Protein AF-A0A378WQ19-F1 (afdb_monomer_lite)

Organism: NCBI:txid134964

Radius of gyration: 16.58 Å; chains: 1; bounding box: 35×62×35 Å

Secondary structure (DSSP, 8-state):
-------HHHHHT---HHHHHHHHHHHT--GGG--EEPPPEE-SS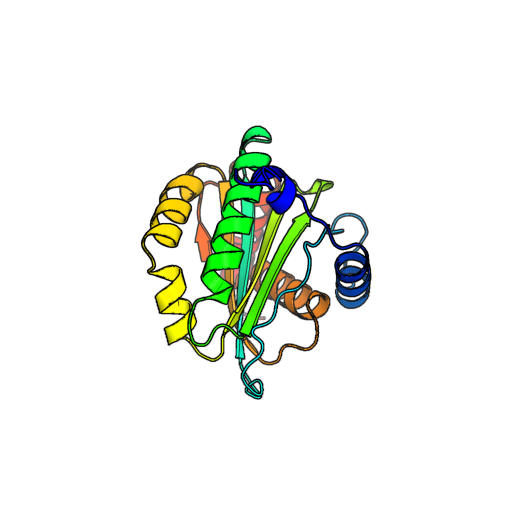-PPPSSEEEEEEEEEESSGGGHHHHHHHHHHHHHHHTTSTTEEEEEEEEETTTTEEEEEEEESSHHHHHHHHHSHHHHHHHHHHTTTEEEEEEEEEE----HHHHHHHHHHHHHTT-SEEES---SHHHHHHHHHHHHHHH----

pLDDT: mean 88.24, std 13.38, range [28.73, 98.25]

Foldseek 3Di:
DDPDPPPLLVLLPAFDPVQQVVLCVLQVDDPQQRKTKHDKDFADDDDADQKWKKKKKKKAFPDPVCLSVVSSLVSVLQVVLNVQPQWGIKMWIARPNRSIIMMITIGSDDVSVVCSCPDPSNVVVCVVCLAGTKMWMDMDIDGDDGNNNSVNVSVVCQLLQHGDMGYDQPDPVSVVSVVSNVVNVVCVPD

Sequence (190 aa):
MSPLGISATADAFRLSAATTLRAHAQSGFGASDFRLYRPWYHTATTAWPERILLSVNEFRPHRLSDLVPVATISARLEKQVLRTDGALGIVTSYQPWGRITYSLSLWADADALEEFTGSPDHVVVMNTYRSRGYLRHIHWWGRHRSIGESMAEARRRLDAGEGRRVGEPRDRWARRDQQRMAGAASDPAR

Structure (mmCIF, N/CA/C/O backbone):
data_AF-A0A378WQ19-F1
#
_entry.id   AF-A0A378WQ19-F1
#
loop_
_atom_site.group_PDB
_atom_site.id
_atom_site.type_symbol
_atom_site.label_atom_id
_atom_site.label_alt_id
_atom_site.label_comp_id
_atom_site.label_asym_id
_atom_site.label_entity_id
_atom_site.label_seq_id
_atom_site.pdbx_PDB_ins_code
_atom_site.Cartn_x
_atom_site.Cartn_y
_atom_site.Cartn_z
_atom_site.occupancy
_atom_site.B_iso_or_equiv
_atom_site.auth_seq_id
_atom_site.auth_comp_id
_atom_site.auth_asym_id
_atom_site.auth_atom_id
_atom_site.pdbx_PDB_model_num
ATOM 1 N N . MET A 1 1 ? -2.164 34.793 -12.106 1.00 31.31 1 MET A N 1
ATOM 2 C CA . MET A 1 1 ? -3.337 34.034 -12.593 1.00 31.31 1 MET A CA 1
ATOM 3 C C . MET A 1 1 ? -2.950 32.567 -12.674 1.00 31.31 1 MET A C 1
ATOM 5 O O . MET A 1 1 ? -2.280 32.185 -13.622 1.00 31.31 1 MET A O 1
ATOM 9 N N . SER A 1 2 ? -3.291 31.774 -11.658 1.00 28.73 2 SER A N 1
ATOM 10 C CA . SER A 1 2 ? -3.042 30.327 -11.655 1.00 28.73 2 SER A CA 1
ATOM 11 C C . SER A 1 2 ? -4.285 29.608 -12.176 1.00 28.73 2 SER A C 1
ATOM 13 O O . SER A 1 2 ? -5.337 29.736 -11.546 1.00 28.73 2 SER A O 1
ATOM 15 N N . PRO A 1 3 ? -4.223 28.861 -13.288 1.00 44.41 3 PRO A N 1
ATOM 16 C CA . PRO A 1 3 ? -5.238 27.863 -13.569 1.00 44.41 3 PRO A CA 1
ATOM 17 C C . PRO A 1 3 ? -4.922 26.603 -12.745 1.00 44.41 3 PRO A C 1
ATOM 19 O O . PRO A 1 3 ? -3.779 26.388 -12.350 1.00 44.41 3 PRO A O 1
ATOM 22 N N . LEU A 1 4 ? -5.922 25.740 -12.554 1.00 41.44 4 LEU A N 1
ATOM 23 C CA . LEU A 1 4 ? -5.827 24.392 -11.960 1.00 41.44 4 LEU A CA 1
ATOM 24 C C . LEU A 1 4 ? -6.047 24.296 -10.443 1.00 41.44 4 LEU A C 1
ATOM 26 O O . LEU A 1 4 ? -5.322 23.628 -9.713 1.00 41.44 4 LEU A O 1
ATOM 30 N N . GLY A 1 5 ? -7.187 24.825 -10.001 1.00 32.09 5 GLY A N 1
ATOM 31 C CA . GLY A 1 5 ? -7.921 24.301 -8.847 1.00 32.09 5 GLY A CA 1
ATOM 32 C C . GLY A 1 5 ? -8.615 22.961 -9.140 1.00 32.09 5 GLY A C 1
ATOM 33 O O . GLY A 1 5 ? -9.780 22.791 -8.789 1.00 32.09 5 GLY A O 1
ATOM 34 N N . ILE A 1 6 ? -7.936 22.001 -9.783 1.00 41.56 6 ILE A N 1
ATOM 35 C CA . ILE A 1 6 ? -8.374 20.599 -9.721 1.00 41.56 6 ILE A CA 1
ATOM 36 C C . ILE A 1 6 ? -7.988 20.138 -8.315 1.00 41.56 6 ILE A C 1
ATOM 38 O O . ILE A 1 6 ? -6.834 19.827 -8.040 1.00 41.56 6 ILE A O 1
ATOM 42 N N . SER A 1 7 ? -8.948 20.252 -7.394 1.00 51.78 7 SER A N 1
ATOM 43 C CA . SER A 1 7 ? -8.779 20.023 -5.955 1.00 51.78 7 SER A CA 1
ATOM 44 C C . SER A 1 7 ? -7.983 18.742 -5.688 1.00 51.78 7 SER A C 1
ATOM 46 O O . SER A 1 7 ? -8.271 17.712 -6.293 1.00 51.78 7 SER A O 1
ATOM 48 N N . ALA A 1 8 ? -7.035 18.769 -4.742 1.00 56.22 8 ALA A N 1
ATOM 49 C CA . ALA A 1 8 ? -6.293 17.586 -4.277 1.00 56.22 8 ALA A CA 1
ATOM 50 C C . ALA A 1 8 ? -7.211 16.385 -3.950 1.00 56.22 8 ALA A C 1
ATOM 52 O O . ALA A 1 8 ? -6.802 15.229 -4.037 1.00 56.22 8 ALA A O 1
ATOM 53 N N . THR A 1 9 ? -8.478 16.669 -3.640 1.00 60.25 9 THR A N 1
ATOM 54 C CA . THR A 1 9 ? -9.566 15.705 -3.466 1.00 60.25 9 THR A CA 1
ATOM 55 C C . THR A 1 9 ? -9.920 14.952 -4.754 1.00 60.25 9 THR A C 1
ATOM 57 O O . THR A 1 9 ? -10.063 13.738 -4.722 1.00 60.25 9 THR A O 1
ATOM 60 N N . ALA A 1 10 ? -10.033 15.626 -5.903 1.00 65.75 10 ALA A N 1
ATOM 61 C CA . ALA A 1 10 ? -10.329 14.978 -7.186 1.00 65.75 10 ALA A CA 1
ATOM 62 C C . ALA A 1 10 ? -9.197 14.023 -7.595 1.00 65.75 10 ALA A C 1
ATOM 64 O O . ALA A 1 10 ? -9.444 12.895 -8.023 1.00 65.75 10 ALA A O 1
ATOM 65 N N . ASP A 1 11 ? -7.955 14.448 -7.358 1.00 72.00 11 ASP A N 1
ATOM 66 C CA . ASP A 1 11 ? -6.767 13.623 -7.549 1.00 72.00 11 ASP A CA 1
ATOM 67 C C . ASP A 1 11 ? -6.814 12.363 -6.685 1.00 72.00 11 ASP A C 1
ATOM 69 O O . ASP A 1 11 ? -6.413 11.313 -7.173 1.00 72.00 11 ASP A O 1
ATOM 73 N N . ALA A 1 12 ? -7.331 12.434 -5.451 1.00 73.25 12 ALA A N 1
ATOM 74 C CA . ALA A 1 12 ? -7.435 11.317 -4.505 1.00 73.25 12 ALA A CA 1
ATOM 75 C C . ALA A 1 12 ? -8.444 10.229 -4.910 1.00 73.25 12 ALA A C 1
ATOM 77 O O . ALA A 1 12 ? -8.284 9.066 -4.534 1.00 73.25 12 ALA A O 1
ATOM 78 N N . PHE A 1 13 ? -9.418 10.570 -5.755 1.00 80.25 13 PHE A N 1
ATOM 79 C CA . PHE A 1 13 ? -10.423 9.632 -6.269 1.00 80.25 13 PHE A CA 1
ATOM 80 C C . PHE A 1 13 ? -10.241 9.287 -7.747 1.00 80.25 13 PHE A C 1
ATOM 82 O O . PHE A 1 13 ? -11.106 8.652 -8.347 1.00 80.25 13 PHE A O 1
ATOM 89 N N . ARG A 1 14 ? -9.107 9.657 -8.352 1.00 89.25 14 ARG A N 1
ATOM 90 C CA . ARG A 1 14 ? -8.780 9.240 -9.715 1.00 89.25 14 ARG A CA 1
ATOM 91 C C . ARG A 1 14 ? -8.597 7.723 -9.784 1.00 89.25 14 ARG A C 1
ATOM 93 O O . ARG A 1 14 ? -7.584 7.195 -9.336 1.00 89.25 14 ARG A O 1
ATOM 100 N N . LEU A 1 15 ? -9.562 7.033 -10.384 1.00 93.06 15 LEU A N 1
ATOM 101 C CA . LEU A 1 15 ? -9.526 5.589 -10.612 1.00 93.06 15 LEU A CA 1
ATOM 102 C C . LEU A 1 15 ? -9.042 5.256 -12.027 1.00 93.06 15 LEU A C 1
ATOM 104 O O . LEU A 1 15 ? -9.217 6.029 -12.967 1.00 93.06 15 LEU A O 1
ATOM 108 N N . SER A 1 16 ? -8.449 4.075 -12.179 1.00 95.56 16 SER A N 1
ATOM 109 C CA . SER A 1 16 ? -8.028 3.508 -13.458 1.00 95.56 16 SER A CA 1
ATOM 110 C C . SER A 1 16 ? -8.762 2.194 -13.696 1.00 95.56 16 SER A C 1
ATOM 112 O O . SER A 1 16 ? -8.451 1.177 -13.069 1.00 95.56 16 SER A O 1
ATOM 114 N N . ALA A 1 17 ? -9.718 2.190 -14.630 1.00 95.69 17 ALA A N 1
ATOM 115 C CA . ALA A 1 17 ? -10.419 0.971 -15.037 1.00 95.69 17 ALA A CA 1
ATOM 116 C C . ALA A 1 17 ? -9.438 -0.077 -15.592 1.00 95.69 17 ALA A C 1
ATOM 118 O O . ALA A 1 17 ? -9.507 -1.247 -15.231 1.00 95.69 17 ALA A O 1
ATOM 119 N N . ALA A 1 18 ? -8.455 0.353 -16.389 1.00 95.94 18 ALA A N 1
ATOM 120 C CA . ALA A 1 18 ? -7.449 -0.538 -16.962 1.00 95.94 18 ALA A CA 1
ATOM 121 C C . ALA A 1 18 ? -6.531 -1.175 -15.903 1.00 95.94 18 ALA A C 1
ATOM 123 O O . ALA A 1 18 ? -6.162 -2.342 -16.035 1.00 95.94 18 ALA A O 1
ATOM 124 N N . THR A 1 19 ? -6.141 -0.432 -14.859 1.00 96.56 19 THR A N 1
ATOM 125 C CA . THR A 1 19 ? -5.380 -1.001 -13.730 1.00 96.56 19 THR A CA 1
ATOM 126 C C . THR A 1 19 ? -6.266 -1.946 -12.927 1.00 96.56 19 THR A C 1
ATOM 128 O O . THR A 1 19 ? -5.847 -3.052 -12.604 1.00 96.56 19 THR A O 1
ATOM 131 N N . THR A 1 20 ? -7.507 -1.533 -12.668 1.00 96.75 20 THR A N 1
ATOM 132 C CA . THR A 1 20 ? -8.494 -2.293 -11.897 1.00 96.75 20 THR A CA 1
ATOM 133 C C . THR A 1 20 ? -8.779 -3.658 -12.511 1.00 96.75 20 THR A C 1
ATOM 135 O O . THR A 1 20 ? -8.616 -4.675 -11.844 1.00 96.75 20 THR A O 1
ATOM 138 N N . LEU A 1 21 ? -9.152 -3.696 -13.792 1.00 96.19 21 LEU A N 1
ATOM 139 C CA . LEU A 1 21 ? -9.520 -4.936 -14.474 1.00 96.19 21 LEU A CA 1
ATOM 140 C C . LEU A 1 21 ? -8.330 -5.896 -14.588 1.00 96.19 21 LEU A C 1
ATOM 142 O O . LEU A 1 21 ? -8.483 -7.084 -14.314 1.00 96.19 21 LEU A O 1
ATOM 146 N N . ARG A 1 22 ? -7.134 -5.385 -14.921 1.00 96.62 22 ARG A N 1
ATOM 147 C CA . ARG A 1 22 ? -5.917 -6.210 -15.000 1.00 96.62 22 ARG A CA 1
ATOM 148 C C . ARG A 1 22 ? -5.531 -6.785 -13.643 1.00 96.62 22 ARG A C 1
ATOM 150 O O . ARG A 1 22 ? -5.364 -7.995 -13.534 1.00 96.62 22 ARG A O 1
ATOM 157 N N . ALA A 1 23 ? -5.454 -5.944 -12.611 1.00 97.00 23 ALA A N 1
ATOM 158 C CA . ALA A 1 23 ? -5.103 -6.393 -11.269 1.00 97.00 23 ALA A CA 1
ATOM 159 C C . ALA A 1 23 ? -6.124 -7.404 -10.726 1.00 97.00 23 ALA A C 1
ATOM 161 O O . ALA A 1 23 ? -5.729 -8.398 -10.124 1.00 97.00 23 ALA A O 1
ATOM 162 N N . HIS A 1 24 ? -7.420 -7.198 -10.983 1.00 96.75 24 HIS A N 1
ATOM 163 C CA . HIS A 1 24 ? -8.452 -8.149 -10.584 1.00 96.75 24 HIS A CA 1
ATOM 164 C C . HIS A 1 24 ? -8.271 -9.505 -11.278 1.00 96.75 24 HIS A C 1
ATOM 166 O O . HIS A 1 24 ? -8.131 -10.514 -10.587 1.00 96.75 24 HIS A O 1
ATOM 172 N N . ALA A 1 25 ? -8.167 -9.524 -12.611 1.00 96.19 25 ALA A N 1
ATOM 173 C CA . ALA A 1 25 ? -7.972 -10.753 -13.382 1.00 96.19 25 ALA A CA 1
ATOM 174 C C . ALA A 1 25 ? -6.711 -11.528 -12.953 1.00 96.19 25 ALA A C 1
ATOM 176 O O . ALA A 1 25 ? -6.739 -12.749 -12.848 1.00 96.19 25 ALA A O 1
ATOM 177 N N . GLN A 1 26 ? -5.622 -10.819 -12.647 1.00 97.19 26 GLN A N 1
ATOM 178 C CA . GLN A 1 26 ? -4.345 -11.411 -12.232 1.00 97.19 26 GLN A CA 1
ATOM 179 C C . GLN A 1 26 ? -4.336 -11.902 -10.778 1.00 97.19 26 GLN A C 1
ATOM 181 O O . GLN A 1 26 ? -3.522 -12.745 -10.414 1.00 97.19 26 GLN A O 1
ATOM 186 N N . SER A 1 27 ? -5.209 -11.362 -9.926 1.00 95.75 27 SER A N 1
ATOM 187 C CA . SER A 1 27 ? -5.239 -11.704 -8.498 1.00 95.75 27 SER A CA 1
ATOM 188 C C . SER A 1 27 ? -5.937 -13.028 -8.186 1.00 95.75 27 SER A C 1
ATOM 190 O O . SER A 1 27 ? -5.679 -13.616 -7.138 1.00 95.75 27 SER A O 1
ATOM 192 N N . GLY A 1 28 ? -6.857 -13.473 -9.051 1.00 93.81 28 GLY A N 1
ATOM 193 C CA . GLY A 1 28 ? -7.749 -14.601 -8.762 1.00 93.81 28 GLY A CA 1
ATOM 194 C C . GLY A 1 28 ? -8.774 -14.324 -7.650 1.00 93.81 28 GLY A C 1
ATOM 195 O O . GLY A 1 28 ? -9.402 -15.253 -7.150 1.00 93.81 28 GLY A O 1
ATOM 196 N N . PHE A 1 29 ? -8.941 -13.066 -7.230 1.00 92.75 29 PHE A N 1
ATOM 197 C CA . PHE A 1 29 ? -9.920 -12.683 -6.216 1.00 92.75 29 PHE A CA 1
ATOM 198 C C . PHE A 1 29 ? -11.360 -12.789 -6.729 1.00 92.75 29 PHE A C 1
ATOM 200 O O . PHE A 1 29 ? -11.649 -12.474 -7.880 1.00 92.75 29 PHE A O 1
ATOM 207 N N . GLY A 1 30 ? -12.279 -13.179 -5.843 1.00 92.38 30 GLY A N 1
ATOM 208 C CA . GLY A 1 30 ? -13.715 -13.156 -6.119 1.00 92.38 30 GLY A CA 1
ATOM 209 C C . GLY A 1 30 ? -14.309 -11.743 -6.074 1.00 92.38 30 GLY A C 1
ATOM 210 O O . GLY A 1 30 ? -13.649 -10.773 -5.695 1.00 92.38 30 GLY A O 1
ATOM 211 N N . ALA A 1 31 ? -15.597 -11.626 -6.407 1.00 88.94 31 ALA A N 1
ATOM 212 C CA . ALA A 1 31 ? -16.308 -10.343 -6.438 1.00 88.94 31 ALA A CA 1
ATOM 213 C C . ALA A 1 31 ? -16.341 -9.618 -5.075 1.00 88.94 31 ALA A C 1
ATOM 215 O O . ALA A 1 31 ? -16.323 -8.387 -5.027 1.00 88.94 31 ALA A O 1
ATOM 216 N N . SER A 1 32 ? -16.342 -10.360 -3.960 1.00 88.25 32 SER A N 1
ATOM 217 C CA . SER A 1 32 ? -16.263 -9.800 -2.600 1.00 88.25 32 SER A CA 1
ATOM 218 C C . SER A 1 32 ? -14.982 -9.008 -2.356 1.00 88.25 32 SER A C 1
ATOM 220 O O . SER A 1 32 ? -14.991 -8.050 -1.583 1.00 88.25 32 SER A O 1
ATOM 222 N N . ASP A 1 33 ? -13.903 -9.392 -3.034 1.00 90.75 33 ASP A N 1
ATOM 223 C CA . ASP A 1 33 ? -12.548 -8.862 -2.894 1.00 90.75 33 ASP A CA 1
ATOM 224 C C . ASP A 1 33 ? -12.153 -7.976 -4.075 1.00 90.75 33 ASP A C 1
ATOM 226 O O . ASP A 1 33 ? -10.979 -7.650 -4.258 1.00 90.75 33 ASP A O 1
ATOM 230 N N . PHE A 1 34 ? -13.146 -7.549 -4.859 1.00 93.62 34 PHE A N 1
ATOM 231 C CA . PHE A 1 34 ? -12.957 -6.593 -5.931 1.00 93.62 34 PHE A CA 1
ATOM 232 C C . PHE A 1 34 ? -12.443 -5.256 -5.384 1.00 93.62 34 PHE A C 1
ATOM 234 O O . PHE A 1 34 ? -12.967 -4.706 -4.409 1.00 93.62 34 PHE A O 1
ATOM 241 N N . ARG A 1 35 ? -11.412 -4.721 -6.039 1.00 94.75 35 ARG A N 1
ATOM 242 C CA . ARG A 1 35 ? -10.732 -3.485 -5.644 1.00 94.75 35 ARG A CA 1
ATOM 243 C C . ARG A 1 35 ? -10.723 -2.508 -6.801 1.00 94.75 35 ARG A C 1
ATOM 245 O O . ARG A 1 35 ? -10.412 -2.876 -7.926 1.00 94.75 35 ARG A O 1
ATOM 252 N N . LEU A 1 36 ? -10.992 -1.251 -6.492 1.00 95.06 36 LEU A N 1
ATOM 253 C CA . LEU A 1 36 ? -10.839 -0.123 -7.395 1.00 95.06 36 LEU A CA 1
ATOM 254 C C . LEU A 1 36 ? -9.430 0.435 -7.233 1.00 95.06 36 LEU A C 1
ATOM 256 O O . LEU A 1 36 ? -9.062 0.883 -6.148 1.00 95.06 36 LEU A O 1
ATOM 260 N N . TYR A 1 37 ? -8.642 0.390 -8.301 1.00 95.25 37 TYR A N 1
ATOM 261 C CA . TYR A 1 37 ? -7.262 0.860 -8.303 1.00 95.25 37 TYR A CA 1
ATOM 262 C C . TYR A 1 37 ? -7.161 2.273 -8.855 1.00 95.25 37 TYR A C 1
ATOM 264 O O . TYR A 1 37 ? -7.823 2.635 -9.833 1.00 95.25 37 TYR A O 1
ATOM 272 N N . ARG A 1 38 ? -6.253 3.045 -8.268 1.00 94.25 38 ARG A N 1
ATOM 273 C CA . ARG A 1 38 ? -5.733 4.266 -8.882 1.00 94.25 38 ARG A CA 1
ATOM 274 C C . ARG A 1 38 ? -4.795 3.923 -10.048 1.00 94.25 38 ARG A C 1
ATOM 276 O O . ARG A 1 38 ? -4.438 2.752 -10.228 1.00 94.25 38 ARG A O 1
ATOM 283 N N . PRO A 1 39 ? -4.414 4.902 -10.889 1.00 92.50 39 PRO A N 1
ATOM 284 C CA . PRO A 1 39 ? -3.364 4.693 -11.877 1.00 92.50 39 PRO A CA 1
ATOM 285 C C . PRO A 1 39 ? -2.103 4.089 -11.246 1.00 92.50 39 PRO A C 1
ATOM 287 O O . PRO A 1 39 ? -1.740 4.418 -10.121 1.00 92.50 39 PRO A O 1
ATOM 290 N N . TRP A 1 40 ? -1.465 3.176 -11.977 1.00 90.44 40 TRP A N 1
ATOM 291 C CA . TRP A 1 40 ? -0.167 2.626 -11.594 1.00 90.44 40 TRP A CA 1
ATOM 292 C C . TRP A 1 40 ? 0.913 3.662 -11.896 1.00 90.44 40 TRP A C 1
ATOM 294 O O . TRP A 1 40 ? 0.982 4.150 -13.027 1.00 90.44 40 TRP A O 1
ATOM 304 N N . TYR A 1 41 ? 1.758 3.961 -10.912 1.00 86.81 41 TYR A N 1
ATOM 305 C CA . TYR A 1 41 ? 2.904 4.843 -11.082 1.00 86.81 41 TYR A CA 1
ATOM 306 C C . TYR A 1 41 ? 4.192 4.056 -10.843 1.00 86.81 41 TYR A C 1
ATOM 308 O O . TYR A 1 41 ? 4.322 3.363 -9.836 1.00 86.81 41 TYR A O 1
ATOM 316 N N . HIS A 1 42 ? 5.140 4.178 -11.766 1.00 85.12 42 HIS A N 1
ATOM 317 C CA . HIS A 1 42 ? 6.493 3.642 -11.638 1.00 85.12 42 HIS A CA 1
ATOM 318 C C . HIS A 1 42 ? 7.491 4.783 -11.806 1.00 85.12 42 HIS A C 1
ATOM 320 O O . HIS A 1 42 ? 7.195 5.770 -12.486 1.00 85.12 42 HIS A O 1
ATOM 326 N N . THR A 1 43 ? 8.653 4.661 -11.174 1.00 79.56 43 THR A N 1
ATOM 327 C CA . THR A 1 43 ? 9.754 5.602 -11.383 1.00 79.56 43 THR A CA 1
ATOM 328 C C . THR A 1 43 ? 10.447 5.260 -12.705 1.00 79.56 43 THR A C 1
ATOM 330 O O . THR A 1 43 ? 10.574 4.095 -13.084 1.00 79.56 43 THR A O 1
ATOM 333 N N . ALA A 1 44 ? 10.804 6.283 -13.480 1.00 62.03 44 ALA A N 1
ATOM 334 C CA . ALA A 1 44 ? 11.144 6.130 -14.896 1.00 62.03 44 ALA A CA 1
ATOM 335 C C . ALA A 1 44 ? 12.603 5.708 -15.165 1.00 62.03 44 ALA A C 1
ATOM 337 O O . ALA A 1 44 ? 13.036 5.779 -16.312 1.00 62.03 44 ALA A O 1
ATOM 338 N N . THR A 1 45 ? 13.382 5.307 -14.154 1.00 55.81 45 THR A N 1
ATOM 339 C CA . THR A 1 45 ? 14.837 5.538 -14.242 1.00 55.81 45 THR A CA 1
ATOM 340 C C . THR A 1 45 ? 15.774 4.392 -13.875 1.00 55.81 45 THR A C 1
ATOM 342 O O . THR A 1 45 ? 16.978 4.572 -14.031 1.00 55.81 45 THR A O 1
ATOM 345 N N . THR A 1 46 ? 15.298 3.201 -13.504 1.00 63.06 46 THR A N 1
ATOM 346 C CA . THR A 1 46 ? 16.221 2.093 -13.184 1.00 63.06 46 THR A CA 1
ATOM 347 C C . THR A 1 46 ? 15.714 0.767 -13.727 1.00 63.06 46 THR A C 1
ATOM 349 O O . THR A 1 46 ? 14.530 0.452 -13.612 1.00 63.06 46 THR A O 1
ATOM 352 N N . ALA A 1 47 ? 16.613 -0.034 -14.310 1.00 77.75 47 ALA A N 1
ATOM 353 C CA . ALA A 1 47 ? 16.346 -1.448 -14.539 1.00 77.75 47 ALA A CA 1
ATOM 354 C C . ALA A 1 47 ? 16.024 -2.102 -13.190 1.00 77.75 47 ALA A C 1
ATOM 356 O O . ALA A 1 47 ? 16.786 -1.970 -12.234 1.00 77.75 47 ALA A O 1
ATOM 357 N N . TRP A 1 48 ? 14.873 -2.760 -13.086 1.00 86.31 48 TRP A N 1
ATOM 358 C CA . TRP A 1 48 ? 14.461 -3.342 -11.814 1.00 86.31 48 TRP A CA 1
ATOM 359 C C . TRP A 1 48 ? 15.412 -4.481 -11.427 1.00 86.31 48 TRP A C 1
ATOM 361 O O . TRP A 1 48 ? 15.688 -5.339 -12.271 1.00 86.31 48 TRP A O 1
ATOM 371 N N . PRO A 1 49 ? 15.881 -4.531 -10.168 1.00 88.88 49 PRO A N 1
ATOM 372 C CA . PRO A 1 49 ? 16.583 -5.698 -9.652 1.00 88.88 49 PRO A CA 1
ATOM 373 C C . PRO A 1 49 ? 15.753 -6.978 -9.828 1.00 88.88 49 PRO A C 1
ATOM 375 O O . PRO A 1 49 ? 14.521 -6.942 -9.838 1.00 88.88 49 PRO A O 1
ATOM 378 N N . GLU A 1 50 ? 16.415 -8.136 -9.923 1.00 88.19 50 GLU A N 1
ATOM 379 C CA . GLU A 1 50 ? 15.720 -9.429 -10.038 1.00 88.19 50 GLU A CA 1
ATOM 380 C C . GLU A 1 50 ? 14.800 -9.690 -8.833 1.00 88.19 50 GLU A C 1
ATOM 382 O O . GLU A 1 50 ? 13.679 -10.196 -8.972 1.00 88.19 50 GLU A O 1
ATOM 387 N N . ARG A 1 51 ? 15.281 -9.311 -7.645 1.00 94.88 51 ARG A N 1
ATOM 388 C CA . ARG A 1 51 ? 14.536 -9.332 -6.392 1.00 94.88 51 ARG A CA 1
ATOM 389 C C . ARG A 1 51 ? 14.438 -7.920 -5.852 1.00 94.88 51 ARG A C 1
ATOM 391 O O . ARG A 1 51 ? 15.447 -7.254 -5.674 1.00 94.88 51 ARG A O 1
ATOM 398 N N . ILE A 1 52 ? 13.217 -7.516 -5.554 1.00 95.81 52 ILE A N 1
ATOM 399 C CA . ILE A 1 52 ? 12.877 -6.208 -5.011 1.00 95.81 52 ILE A CA 1
ATOM 400 C C . ILE A 1 52 ? 12.132 -6.393 -3.697 1.00 95.81 52 ILE A C 1
ATOM 402 O O . ILE A 1 52 ? 11.614 -7.480 -3.409 1.00 95.81 52 ILE A O 1
ATOM 406 N N . LEU A 1 53 ? 12.0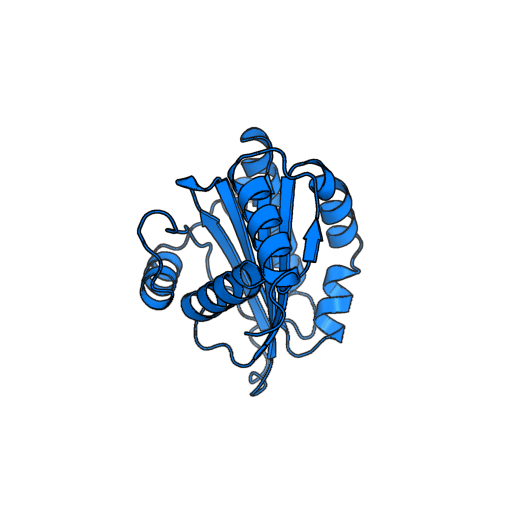55 -5.337 -2.904 1.00 97.69 53 LEU A N 1
ATOM 407 C CA . LEU A 1 53 ? 11.281 -5.333 -1.679 1.00 97.69 53 LEU A CA 1
ATOM 408 C C . LEU A 1 53 ? 9.864 -4.838 -1.981 1.00 97.69 53 LEU A C 1
ATOM 410 O O . LEU A 1 53 ? 9.649 -3.713 -2.430 1.00 97.69 53 LEU A O 1
ATOM 414 N N . LEU A 1 54 ? 8.876 -5.700 -1.756 1.00 98.25 54 LEU A N 1
ATOM 415 C CA . LEU A 1 54 ? 7.461 -5.364 -1.886 1.00 98.25 54 LEU A CA 1
ATOM 416 C C . LEU A 1 54 ? 6.920 -5.035 -0.500 1.00 98.25 54 LEU A C 1
ATOM 418 O O . LEU A 1 54 ? 7.194 -5.773 0.440 1.00 98.25 54 LEU A O 1
ATOM 422 N N . SER A 1 55 ? 6.138 -3.967 -0.373 1.00 98.19 55 SER A N 1
ATOM 423 C CA . SER A 1 55 ? 5.508 -3.555 0.883 1.00 98.19 55 SER A CA 1
ATOM 424 C C . SER A 1 55 ? 4.021 -3.316 0.657 1.00 98.19 55 SER A C 1
ATOM 426 O O . SER A 1 55 ? 3.623 -2.582 -0.251 1.00 98.19 55 SER A O 1
ATOM 428 N N . VAL A 1 56 ? 3.185 -3.969 1.463 1.00 98.06 56 VAL A N 1
ATOM 429 C CA . VAL A 1 56 ? 1.729 -3.883 1.384 1.00 98.06 56 VAL A CA 1
ATOM 430 C C . VAL A 1 56 ? 1.144 -3.446 2.713 1.00 98.06 56 VAL A C 1
ATOM 432 O O . VAL A 1 56 ? 1.417 -4.042 3.753 1.00 98.06 56 VAL A O 1
ATOM 435 N N . ASN A 1 57 ? 0.277 -2.439 2.651 1.00 96.19 57 ASN A N 1
ATOM 436 C CA . ASN A 1 57 ? -0.593 -2.039 3.751 1.00 96.19 57 ASN A CA 1
ATOM 437 C C . ASN A 1 57 ? -2.044 -2.367 3.409 1.00 96.19 57 ASN A C 1
ATOM 439 O O . ASN A 1 57 ? -2.493 -2.080 2.300 1.00 96.19 57 ASN A O 1
ATOM 443 N N . GLU A 1 58 ? -2.787 -2.895 4.377 1.00 95.50 58 GLU A N 1
ATOM 444 C CA . GLU A 1 58 ? -4.241 -3.037 4.348 1.00 95.50 58 GLU A CA 1
ATOM 445 C C . GLU A 1 58 ? -4.823 -2.304 5.549 1.00 95.50 58 GLU A C 1
ATOM 447 O O . GLU A 1 58 ? -4.700 -2.752 6.689 1.00 95.50 58 GLU A O 1
ATOM 452 N N . PHE A 1 59 ? -5.455 -1.167 5.301 1.00 94.81 59 PHE A N 1
ATOM 453 C CA . PHE A 1 59 ? -6.037 -0.353 6.352 1.00 94.81 59 PHE A CA 1
ATOM 454 C C . PHE A 1 59 ? -7.556 -0.377 6.275 1.00 94.81 59 PHE A C 1
ATOM 456 O O . PHE A 1 59 ? -8.159 -0.048 5.252 1.00 94.81 59 PHE A O 1
ATOM 463 N N . ARG A 1 60 ? -8.180 -0.746 7.390 1.00 94.56 60 ARG A N 1
ATOM 464 C CA . ARG A 1 60 ? -9.627 -0.725 7.563 1.00 94.56 60 ARG A CA 1
ATOM 465 C C . ARG A 1 60 ? -9.998 0.332 8.605 1.00 94.56 60 ARG A C 1
ATOM 467 O O . ARG A 1 60 ? -9.853 0.069 9.802 1.00 94.56 60 ARG A O 1
ATOM 474 N N . PRO A 1 61 ? -10.497 1.512 8.201 1.00 94.00 61 PRO A N 1
ATOM 475 C CA . PRO A 1 61 ? -10.934 2.523 9.151 1.00 94.00 61 PRO A CA 1
ATOM 476 C C . PRO A 1 61 ? -12.142 2.048 9.957 1.00 94.00 61 PRO A C 1
ATOM 478 O O . PRO A 1 61 ? -13.042 1.385 9.431 1.00 94.00 61 PRO A O 1
ATOM 481 N N . HIS A 1 62 ? -12.221 2.475 11.214 1.00 92.81 62 HIS A N 1
ATOM 482 C CA . HIS A 1 62 ? -13.368 2.225 12.081 1.00 92.81 62 HIS A CA 1
ATOM 483 C C . HIS A 1 62 ? -14.619 2.968 11.594 1.00 92.81 62 HIS A C 1
ATOM 485 O O . HIS A 1 62 ? -15.720 2.416 11.633 1.00 92.81 62 HIS A O 1
ATOM 491 N N . ARG A 1 63 ? -14.485 4.183 11.043 1.00 91.00 63 ARG A N 1
ATOM 492 C CA . ARG A 1 63 ? -15.624 5.002 10.582 1.00 91.00 63 ARG A CA 1
ATOM 493 C C . ARG A 1 63 ? -15.594 5.229 9.069 1.00 91.00 63 ARG A C 1
ATOM 495 O O . ARG A 1 63 ? -14.529 5.368 8.483 1.00 91.00 63 ARG A O 1
ATOM 502 N N . LEU A 1 64 ? -16.773 5.272 8.432 1.00 88.88 64 LEU A N 1
ATOM 503 C CA . LEU A 1 64 ? -16.878 5.585 6.993 1.00 88.88 64 LEU A CA 1
ATOM 504 C C . LEU A 1 64 ? -16.355 6.989 6.690 1.00 88.88 64 LEU A C 1
ATOM 506 O O . LEU A 1 64 ? -15.751 7.203 5.646 1.00 88.88 64 LEU A O 1
ATOM 510 N N . SER A 1 65 ? -16.557 7.922 7.621 1.00 89.62 65 SER A N 1
ATOM 511 C CA . SER A 1 65 ? -16.088 9.303 7.510 1.00 89.62 65 SER A CA 1
ATOM 512 C C . SER A 1 65 ? -14.570 9.415 7.365 1.00 89.62 65 SER A C 1
ATOM 514 O O . SER A 1 65 ? -14.095 10.408 6.829 1.00 89.62 65 SER A O 1
ATOM 516 N N . ASP A 1 66 ? -13.809 8.404 7.802 1.00 89.75 66 ASP A N 1
ATOM 517 C CA . ASP A 1 66 ? -12.350 8.391 7.673 1.00 89.75 66 ASP A CA 1
ATOM 518 C C . ASP A 1 66 ? -11.887 7.974 6.265 1.00 89.75 66 ASP A C 1
ATOM 520 O O . ASP A 1 66 ? -10.720 8.160 5.935 1.00 89.75 66 ASP A O 1
ATOM 524 N N . LEU A 1 67 ? -12.772 7.463 5.396 1.00 86.06 67 LEU A N 1
ATOM 525 C CA . LEU A 1 67 ? -12.393 7.023 4.046 1.00 86.06 67 LEU A CA 1
ATOM 526 C C . LEU A 1 67 ? -11.881 8.169 3.171 1.00 86.06 67 LEU A C 1
ATOM 528 O O . LEU A 1 67 ? -10.875 8.007 2.484 1.00 86.06 67 LEU A O 1
ATOM 532 N N . VAL A 1 68 ? -12.549 9.325 3.204 1.00 86.88 68 VAL A N 1
ATOM 533 C CA . VAL A 1 68 ? -12.151 10.479 2.385 1.00 86.88 68 VAL A CA 1
ATOM 534 C C . VAL A 1 68 ? -10.800 11.047 2.844 1.00 86.88 68 VAL A C 1
ATOM 536 O O . VAL A 1 68 ? -9.904 11.156 2.006 1.00 86.88 68 VAL A O 1
ATOM 539 N N . PRO A 1 69 ? -10.581 11.332 4.146 1.00 90.00 69 PRO A N 1
ATOM 540 C CA . PRO A 1 69 ? -9.264 11.722 4.647 1.00 90.00 69 PRO A CA 1
ATOM 541 C C . PRO A 1 69 ? -8.152 10.721 4.307 1.00 90.00 69 PRO A C 1
ATOM 543 O O . PRO A 1 69 ? -7.074 11.131 3.877 1.00 90.00 69 PRO A O 1
ATOM 546 N N . VAL A 1 70 ? -8.410 9.415 4.444 1.00 88.31 70 VAL A N 1
ATOM 547 C CA . VAL A 1 70 ? -7.429 8.364 4.129 1.00 88.31 70 VAL A CA 1
ATOM 548 C C . VAL A 1 70 ? -7.088 8.344 2.643 1.00 88.31 70 VAL A C 1
ATOM 550 O O . VAL A 1 70 ? -5.913 8.222 2.303 1.00 88.31 70 VAL A O 1
ATOM 553 N N . ALA A 1 71 ? -8.073 8.491 1.755 1.00 86.00 71 ALA A N 1
ATOM 554 C CA . ALA A 1 71 ? -7.835 8.535 0.313 1.00 86.00 71 ALA A CA 1
ATOM 555 C C . ALA A 1 71 ? -6.949 9.730 -0.073 1.00 86.00 71 ALA A C 1
ATOM 557 O O . ALA A 1 71 ? -5.970 9.571 -0.804 1.00 86.00 71 ALA A O 1
ATOM 558 N N . THR A 1 72 ? -7.234 10.913 0.480 1.00 88.44 72 THR A N 1
ATOM 559 C CA . THR A 1 72 ? -6.430 12.123 0.250 1.00 88.44 72 THR A CA 1
ATOM 560 C C . THR A 1 72 ? -4.995 11.951 0.737 1.00 88.44 72 THR A C 1
ATOM 562 O O . THR A 1 72 ? -4.047 12.292 0.028 1.00 88.44 72 THR A O 1
ATOM 565 N N . ILE A 1 73 ? -4.814 11.379 1.927 1.00 89.94 73 ILE A N 1
ATOM 566 C CA . ILE A 1 73 ? -3.486 11.108 2.485 1.00 89.94 73 ILE A CA 1
ATOM 567 C C . ILE A 1 73 ? -2.746 10.053 1.665 1.00 89.94 73 ILE A C 1
ATOM 569 O O . ILE A 1 73 ? -1.563 10.226 1.390 1.00 89.94 73 ILE A O 1
ATOM 573 N N . SER A 1 74 ? -3.438 9.008 1.215 1.00 87.88 74 SER A N 1
ATOM 574 C CA . SER A 1 74 ? -2.860 7.973 0.354 1.00 87.88 74 SER A CA 1
ATOM 575 C C . SER A 1 74 ? -2.317 8.580 -0.939 1.00 87.88 74 SER A C 1
ATOM 577 O O . SER A 1 74 ? -1.179 8.310 -1.301 1.00 87.88 74 SER A O 1
ATOM 579 N N . ALA A 1 75 ? -3.062 9.486 -1.580 1.00 88.19 75 ALA A N 1
ATOM 580 C CA . ALA A 1 75 ? -2.593 10.189 -2.776 1.00 88.19 75 ALA A CA 1
ATOM 581 C C . ALA A 1 75 ? -1.392 11.120 -2.508 1.00 88.19 75 ALA A C 1
ATOM 583 O O . ALA A 1 75 ? -0.536 11.294 -3.377 1.00 88.19 75 ALA A O 1
ATOM 584 N N . ARG A 1 76 ? -1.295 11.718 -1.311 1.00 89.12 76 ARG A N 1
ATOM 585 C CA . ARG A 1 76 ? -0.104 12.484 -0.900 1.00 89.12 76 ARG A CA 1
ATOM 586 C C . ARG A 1 76 ? 1.103 11.566 -0.699 1.00 89.12 76 ARG A C 1
ATOM 588 O O . ARG A 1 76 ? 2.173 11.872 -1.218 1.00 89.12 76 ARG A O 1
ATOM 595 N N . LEU A 1 77 ? 0.928 10.457 0.016 1.00 90.19 77 LEU A N 1
ATOM 596 C CA . LEU A 1 77 ? 1.992 9.483 0.263 1.00 90.19 77 LEU A CA 1
ATOM 597 C C . LEU A 1 77 ? 2.462 8.816 -1.033 1.00 90.19 77 LEU A C 1
ATOM 599 O O . LEU A 1 77 ? 3.656 8.610 -1.188 1.00 90.19 77 LEU A O 1
ATOM 603 N N . GLU A 1 78 ? 1.573 8.567 -1.999 1.00 91.19 78 GLU A N 1
ATOM 604 C CA . GLU A 1 78 ? 1.955 8.128 -3.351 1.00 91.19 78 GLU A CA 1
ATOM 605 C C . GLU A 1 78 ? 2.964 9.084 -3.991 1.00 91.19 78 GLU A C 1
ATOM 607 O O . GLU A 1 78 ? 4.012 8.652 -4.463 1.00 91.19 78 GLU A O 1
ATOM 612 N N . LYS A 1 79 ? 2.685 10.395 -3.961 1.00 90.00 79 LYS A N 1
ATOM 613 C CA . LYS A 1 79 ? 3.601 11.416 -4.495 1.00 90.00 79 LYS A CA 1
ATOM 614 C C . LYS A 1 79 ? 4.932 11.440 -3.743 1.00 90.00 79 LYS A C 1
ATOM 616 O O . LYS A 1 79 ? 5.944 11.763 -4.352 1.00 90.00 79 LYS A O 1
ATOM 621 N N . GLN A 1 80 ? 4.930 11.130 -2.449 1.00 90.44 80 GLN A N 1
ATOM 622 C CA . GLN A 1 80 ? 6.151 11.045 -1.654 1.00 90.44 80 GLN A CA 1
ATOM 623 C C . GLN A 1 80 ? 6.971 9.802 -2.019 1.00 90.44 80 GLN A C 1
ATOM 625 O O . GLN A 1 80 ? 8.156 9.949 -2.277 1.00 90.44 80 GLN A O 1
ATOM 630 N N . VAL A 1 81 ? 6.347 8.621 -2.133 1.00 91.50 81 VAL A N 1
ATOM 631 C CA . VAL A 1 81 ? 7.030 7.390 -2.574 1.00 91.50 81 VAL A CA 1
ATOM 632 C C . VAL A 1 81 ? 7.697 7.600 -3.927 1.00 91.50 81 VAL A C 1
ATOM 634 O O . VAL A 1 81 ? 8.857 7.264 -4.092 1.00 91.50 81 VAL A O 1
ATOM 637 N N . LEU A 1 82 ? 7.006 8.226 -4.882 1.00 90.38 82 LEU A N 1
ATOM 638 C CA . LEU A 1 82 ? 7.565 8.497 -6.213 1.00 90.38 82 LEU A CA 1
ATOM 639 C C . LEU A 1 82 ? 8.748 9.482 -6.222 1.00 90.38 82 LEU A C 1
ATOM 641 O O . LEU A 1 82 ? 9.365 9.657 -7.268 1.00 90.38 82 LEU A O 1
ATOM 645 N N . ARG A 1 83 ? 9.033 10.149 -5.099 1.00 90.75 83 ARG A N 1
ATOM 646 C CA . ARG A 1 83 ? 10.179 11.052 -4.919 1.00 90.75 83 ARG A CA 1
ATOM 647 C C . ARG A 1 83 ? 11.278 10.453 -4.043 1.00 90.75 83 ARG A C 1
ATOM 649 O O . ARG A 1 83 ? 12.303 11.103 -3.894 1.00 90.75 83 ARG A O 1
ATOM 656 N N . THR A 1 84 ? 11.050 9.293 -3.430 1.00 92.00 84 THR A N 1
ATOM 657 C CA . THR A 1 84 ? 12.058 8.618 -2.612 1.00 92.00 84 THR A CA 1
ATOM 658 C C . THR A 1 84 ? 13.009 7.859 -3.527 1.00 92.00 84 THR A C 1
ATOM 660 O O . THR A 1 84 ? 12.568 7.068 -4.368 1.00 92.00 84 THR A O 1
ATOM 663 N N . ASP A 1 85 ? 14.306 8.096 -3.362 1.00 91.44 85 ASP A N 1
ATOM 664 C CA . ASP A 1 85 ? 15.331 7.372 -4.106 1.00 91.44 85 ASP A CA 1
ATOM 665 C C . ASP A 1 85 ? 15.246 5.874 -3.779 1.00 91.44 85 ASP A C 1
ATOM 667 O O . ASP A 1 85 ? 14.956 5.471 -2.657 1.00 91.44 85 ASP A O 1
ATOM 671 N N . GLY A 1 86 ? 15.392 5.022 -4.795 1.00 92.31 86 GLY A N 1
ATOM 672 C CA . GLY A 1 86 ? 15.195 3.574 -4.649 1.00 92.31 86 GLY A CA 1
ATOM 673 C C . GLY A 1 86 ? 13.731 3.109 -4.668 1.00 92.31 86 GLY A C 1
ATOM 674 O O . GLY A 1 86 ? 13.483 1.904 -4.745 1.00 92.31 86 GLY A O 1
ATOM 675 N N . ALA A 1 87 ? 12.735 4.001 -4.692 1.00 94.00 87 ALA A N 1
ATOM 676 C CA . ALA A 1 87 ? 11.358 3.599 -4.979 1.00 94.00 87 ALA A CA 1
ATOM 677 C C . ALA A 1 87 ? 11.203 3.202 -6.457 1.00 94.00 87 ALA A C 1
ATOM 679 O O . ALA A 1 87 ? 11.622 3.922 -7.362 1.00 94.00 87 ALA A O 1
ATOM 680 N N . LEU A 1 88 ? 10.556 2.067 -6.720 1.00 94.31 88 LEU A N 1
ATOM 681 C CA . LEU A 1 88 ? 10.331 1.531 -8.072 1.00 94.31 88 LEU A CA 1
ATOM 682 C C . LEU A 1 88 ? 8.906 1.790 -8.570 1.00 94.31 88 LEU A C 1
ATOM 684 O O . LEU A 1 88 ? 8.658 1.921 -9.770 1.00 94.31 88 LEU A O 1
ATOM 688 N N . GLY A 1 89 ? 7.946 1.870 -7.651 1.00 94.12 89 GLY A N 1
ATOM 689 C CA . GLY A 1 89 ? 6.565 2.172 -7.991 1.00 94.12 89 GLY A CA 1
ATOM 690 C C . GLY A 1 89 ? 5.605 2.042 -6.823 1.00 94.12 89 GLY A C 1
ATOM 691 O O . GLY A 1 89 ? 5.926 1.486 -5.772 1.00 94.12 89 GLY A O 1
ATOM 692 N N . ILE A 1 90 ? 4.401 2.562 -7.024 1.00 95.62 90 ILE A N 1
ATOM 693 C CA . ILE A 1 90 ? 3.319 2.491 -6.053 1.00 95.62 90 ILE A CA 1
ATOM 694 C C . ILE A 1 90 ? 1.965 2.466 -6.750 1.00 95.62 90 ILE A C 1
ATOM 696 O O . ILE A 1 90 ? 1.731 3.110 -7.775 1.00 95.62 90 ILE A O 1
ATOM 700 N N . VAL A 1 91 ? 1.038 1.745 -6.133 1.00 95.56 91 VAL A N 1
ATOM 701 C CA . VAL A 1 91 ? -0.386 1.887 -6.401 1.00 95.56 91 VAL A CA 1
ATOM 702 C C . VAL A 1 91 ? -1.177 1.734 -5.119 1.00 95.56 91 VAL A C 1
ATOM 704 O O . VAL A 1 91 ? -0.896 0.854 -4.301 1.00 95.56 91 VAL A O 1
ATOM 707 N N . THR A 1 92 ? -2.208 2.557 -4.961 1.00 95.62 92 THR A N 1
ATOM 708 C CA . THR A 1 92 ? -3.221 2.335 -3.934 1.00 95.62 92 THR A CA 1
ATOM 709 C C . THR A 1 92 ? -4.553 1.916 -4.544 1.00 95.62 92 THR A C 1
ATOM 711 O O . THR A 1 92 ? -4.859 2.143 -5.721 1.00 95.62 92 THR A O 1
ATOM 714 N N . SER A 1 93 ? -5.332 1.195 -3.747 1.00 94.88 93 SER A N 1
ATOM 715 C CA . SER A 1 93 ? -6.639 0.694 -4.153 1.00 94.88 93 SER A CA 1
ATOM 716 C C . SER A 1 93 ? -7.605 0.673 -2.986 1.00 94.88 93 SER A C 1
ATOM 718 O O . SER A 1 93 ? -7.212 0.769 -1.825 1.00 94.88 93 SER A O 1
ATOM 720 N N . TYR A 1 94 ? -8.882 0.543 -3.298 1.00 93.06 94 TYR A N 1
ATOM 721 C CA . TYR A 1 94 ? -9.950 0.512 -2.318 1.00 93.06 94 TYR A CA 1
ATOM 722 C C . TYR A 1 94 ? -10.898 -0.646 -2.613 1.00 93.06 94 TYR A C 1
ATOM 724 O O . TYR A 1 94 ? -11.312 -0.820 -3.755 1.00 93.06 94 TYR A O 1
ATOM 732 N N . GLN A 1 95 ? -11.253 -1.428 -1.595 1.00 92.75 95 GLN A N 1
ATOM 733 C CA . GLN A 1 95 ? -12.287 -2.461 -1.664 1.00 92.75 95 GLN A CA 1
ATOM 734 C C . GLN A 1 95 ? -13.607 -1.882 -1.132 1.00 92.75 95 GLN A C 1
ATOM 736 O O . GLN A 1 95 ? -13.741 -1.745 0.091 1.00 92.75 95 GLN A O 1
ATOM 741 N N . PRO A 1 96 ? -14.596 -1.574 -1.997 1.00 85.25 96 PRO A N 1
ATOM 742 C CA . PRO A 1 96 ? -15.836 -0.906 -1.590 1.00 85.25 96 PRO A CA 1
ATOM 743 C C . PRO A 1 96 ? -16.603 -1.652 -0.503 1.00 85.25 96 PRO A C 1
ATOM 745 O O . PRO A 1 96 ? -16.903 -1.098 0.553 1.00 85.25 96 PRO A O 1
ATOM 748 N N . TRP A 1 97 ? -16.828 -2.948 -0.711 1.00 85.12 97 TRP A N 1
ATOM 749 C CA . TRP A 1 97 ? -17.609 -3.783 0.205 1.00 85.12 97 TRP A CA 1
ATOM 750 C C . TRP A 1 97 ? -16.876 -4.083 1.511 1.00 85.12 97 TRP A C 1
ATOM 752 O O . TRP A 1 97 ? -17.487 -4.245 2.566 1.00 85.12 97 TRP A O 1
ATOM 762 N N . GLY A 1 98 ? -15.546 -4.115 1.450 1.00 84.50 98 GLY A N 1
ATOM 763 C CA . GLY A 1 98 ? -14.690 -4.325 2.606 1.00 84.50 98 GLY A CA 1
ATOM 764 C C . GLY A 1 98 ? -14.474 -3.055 3.422 1.00 84.50 98 GLY A C 1
ATOM 765 O O . GLY A 1 98 ? -14.171 -3.162 4.605 1.00 84.50 98 GLY A O 1
ATOM 766 N N . ARG A 1 99 ? -14.627 -1.866 2.827 1.00 90.38 99 ARG A N 1
ATOM 767 C CA . ARG A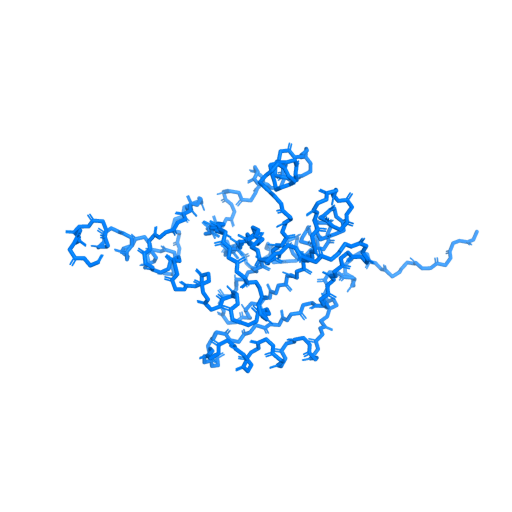 1 99 ? -14.095 -0.603 3.358 1.00 90.38 99 ARG A CA 1
ATOM 768 C C . ARG A 1 99 ? -12.607 -0.696 3.707 1.00 90.38 99 ARG A C 1
ATOM 770 O O . ARG A 1 99 ? -12.198 -0.269 4.784 1.00 90.38 99 ARG A O 1
ATOM 777 N N . ILE A 1 100 ? -11.816 -1.299 2.830 1.00 92.69 100 ILE A N 1
ATOM 778 C CA . ILE A 1 100 ? -10.379 -1.466 3.055 1.00 92.69 100 ILE A CA 1
ATOM 779 C C . ILE A 1 100 ? -9.638 -0.664 2.001 1.00 92.69 100 ILE A C 1
ATOM 781 O O . ILE A 1 100 ? -9.931 -0.777 0.813 1.00 92.69 100 ILE A O 1
ATOM 785 N N . THR A 1 101 ? -8.692 0.154 2.440 1.00 93.81 101 THR A N 1
ATOM 786 C CA . THR A 1 101 ? -7.728 0.824 1.571 1.00 93.81 101 THR A CA 1
ATOM 787 C C . THR A 1 101 ? -6.430 0.037 1.577 1.00 93.81 101 THR A C 1
ATOM 789 O O . THR A 1 101 ? -5.982 -0.417 2.630 1.00 93.81 101 THR A O 1
ATOM 792 N N . TYR A 1 102 ? -5.816 -0.099 0.413 1.00 95.38 102 TYR A N 1
ATOM 793 C CA . TYR A 1 102 ? -4.578 -0.834 0.225 1.00 95.38 102 TYR A CA 1
ATOM 794 C C . TYR A 1 102 ? -3.519 0.056 -0.389 1.00 95.38 102 TYR A C 1
ATOM 796 O O . TYR A 1 102 ? -3.838 0.850 -1.272 1.00 95.38 102 TYR A O 1
ATOM 804 N N . SER A 1 103 ? -2.262 -0.169 -0.028 1.00 95.69 103 SER A N 1
ATOM 805 C CA . SER A 1 103 ? -1.114 0.301 -0.802 1.00 95.69 103 SER A CA 1
ATOM 806 C C . SER A 1 103 ? -0.220 -0.877 -1.148 1.00 95.69 103 SER A C 1
ATOM 808 O O . SER A 1 103 ? 0.020 -1.716 -0.288 1.00 95.69 103 SER A O 1
ATOM 810 N N . LEU A 1 104 ? 0.296 -0.915 -2.372 1.00 97.56 104 LEU A N 1
ATOM 811 C CA . LEU A 1 104 ? 1.435 -1.738 -2.764 1.00 97.56 104 LEU A CA 1
ATOM 812 C C . LEU A 1 104 ? 2.537 -0.785 -3.214 1.00 97.56 104 LEU A C 1
ATOM 814 O O . LEU A 1 104 ? 2.351 -0.093 -4.214 1.00 97.56 104 LEU A O 1
ATOM 818 N N . SER A 1 105 ? 3.650 -0.751 -2.488 1.00 97.00 105 SER A N 1
ATOM 819 C CA . SER A 1 105 ? 4.865 -0.043 -2.888 1.00 97.00 105 SER A CA 1
ATOM 820 C C . SER A 1 105 ? 5.995 -1.027 -3.161 1.00 97.00 105 SER A C 1
ATOM 822 O O . SER A 1 105 ? 6.090 -2.086 -2.536 1.00 97.00 105 SER A O 1
ATOM 824 N N . LEU A 1 106 ? 6.814 -0.682 -4.146 1.00 96.81 106 LEU A N 1
ATOM 825 C CA . LEU A 1 106 ? 7.937 -1.468 -4.629 1.00 96.81 106 LEU A CA 1
ATOM 826 C C . LEU A 1 106 ? 9.221 -0.671 -4.413 1.00 96.81 106 LEU A C 1
ATOM 828 O O . LEU A 1 106 ? 9.269 0.506 -4.772 1.00 96.81 106 LEU A O 1
ATOM 832 N N . TRP A 1 107 ? 10.245 -1.323 -3.876 1.00 96.25 107 TRP A N 1
ATOM 833 C CA . TRP A 1 107 ? 11.502 -0.701 -3.464 1.00 96.25 107 TRP A CA 1
ATOM 834 C C . TRP A 1 107 ? 12.681 -1.525 -3.967 1.00 96.25 107 TRP A C 1
ATOM 836 O O . TRP A 1 107 ? 12.621 -2.757 -3.973 1.00 96.25 107 TRP A O 1
ATOM 846 N N . ALA A 1 108 ? 13.741 -0.853 -4.400 1.00 94.50 108 ALA A N 1
ATOM 847 C CA . ALA A 1 108 ? 14.984 -1.493 -4.804 1.00 94.50 108 ALA A CA 1
ATOM 848 C C . ALA A 1 108 ? 15.660 -2.184 -3.613 1.00 94.50 108 ALA A C 1
ATOM 850 O O . ALA A 1 108 ? 16.194 -3.283 -3.768 1.00 94.50 108 ALA A O 1
ATOM 851 N N . ASP A 1 109 ? 15.562 -1.576 -2.429 1.00 93.75 109 ASP A N 1
ATOM 852 C CA . ASP A 1 109 ? 16.201 -2.040 -1.206 1.00 93.75 109 ASP A CA 1
ATOM 853 C C . ASP A 1 109 ? 15.421 -1.689 0.071 1.00 93.75 109 ASP A C 1
ATOM 855 O O . ASP A 1 109 ? 14.343 -1.085 0.039 1.00 93.75 109 ASP A O 1
ATOM 859 N N . ALA A 1 110 ? 15.929 -2.191 1.199 1.00 95.56 110 ALA A N 1
ATOM 860 C CA . ALA A 1 110 ? 15.334 -1.983 2.513 1.00 95.56 110 ALA A CA 1
ATOM 861 C C . ALA A 1 110 ? 15.554 -0.561 3.037 1.00 95.56 110 ALA A C 1
ATOM 863 O O . ALA A 1 110 ? 14.656 -0.042 3.699 1.00 95.56 110 ALA A O 1
ATOM 864 N N . ASP A 1 111 ? 16.678 0.068 2.692 1.00 94.88 111 ASP A N 1
ATOM 865 C CA . ASP A 1 111 ? 17.041 1.403 3.163 1.00 94.88 111 ASP A CA 1
ATOM 866 C C . ASP A 1 111 ? 16.081 2.449 2.578 1.00 94.88 111 ASP A C 1
ATOM 868 O O . ASP A 1 111 ? 15.568 3.293 3.307 1.00 94.88 111 ASP A O 1
ATOM 872 N N . ALA A 1 112 ? 15.719 2.326 1.297 1.00 93.56 112 ALA A N 1
ATOM 873 C CA . ALA A 1 112 ? 14.729 3.183 0.644 1.00 93.56 112 ALA A CA 1
ATOM 874 C C . ALA A 1 112 ? 13.331 3.067 1.284 1.00 93.56 112 ALA A C 1
ATOM 876 O O . ALA A 1 112 ? 12.624 4.065 1.476 1.00 93.56 112 ALA A O 1
ATOM 877 N N . LEU A 1 113 ? 12.912 1.845 1.645 1.00 96.12 113 LEU A N 1
ATOM 878 C CA . LEU A 1 113 ? 11.666 1.647 2.390 1.00 96.12 113 LEU A CA 1
ATOM 879 C C . LEU A 1 113 ? 11.766 2.273 3.788 1.00 96.12 113 LEU A C 1
ATOM 881 O O . LEU A 1 113 ? 10.813 2.918 4.235 1.00 96.12 113 LEU A O 1
ATOM 885 N N . GLU A 1 114 ? 12.886 2.075 4.481 1.00 95.81 114 GLU A N 1
ATOM 886 C CA . GLU A 1 114 ? 13.119 2.632 5.811 1.00 95.81 114 GLU A CA 1
ATOM 887 C C . GLU A 1 114 ? 13.079 4.163 5.780 1.00 95.81 114 GLU A C 1
ATOM 889 O O . GLU A 1 114 ? 12.324 4.751 6.552 1.00 95.81 114 GLU A O 1
ATOM 894 N N . GLU A 1 115 ? 13.750 4.801 4.820 1.00 94.56 115 GLU A N 1
ATOM 895 C CA . GLU A 1 115 ? 13.726 6.251 4.611 1.00 94.56 115 GLU A CA 1
ATOM 896 C C . GLU A 1 115 ? 12.293 6.774 4.447 1.00 94.56 115 GLU A C 1
ATOM 898 O O . GLU A 1 115 ? 11.871 7.717 5.127 1.00 94.56 115 GLU A O 1
ATOM 903 N N . PHE A 1 116 ? 11.493 6.132 3.589 1.00 94.19 116 PHE A N 1
ATOM 904 C CA . PHE A 1 116 ? 10.099 6.523 3.407 1.00 94.19 116 PHE A CA 1
ATOM 905 C C . PHE A 1 116 ? 9.272 6.347 4.685 1.00 94.19 116 PHE A C 1
ATOM 907 O O . PHE A 1 116 ? 8.493 7.237 5.037 1.00 94.19 116 PHE A O 1
ATOM 914 N N . THR A 1 117 ? 9.414 5.211 5.373 1.00 93.75 117 THR A N 1
ATOM 915 C CA . THR A 1 117 ? 8.638 4.923 6.592 1.00 93.75 117 THR A CA 1
ATOM 916 C C . THR A 1 117 ? 9.066 5.772 7.790 1.00 93.75 117 THR A C 1
ATOM 918 O O . THR A 1 117 ? 8.237 6.079 8.647 1.00 93.75 117 THR A O 1
ATOM 921 N N . GLY A 1 118 ? 10.328 6.199 7.826 1.00 93.62 118 GLY A N 1
ATOM 922 C CA . GLY A 1 118 ? 10.884 7.108 8.822 1.00 93.62 118 GLY A CA 1
ATOM 923 C C . GLY A 1 118 ? 10.583 8.582 8.550 1.00 93.62 118 GLY A C 1
ATOM 924 O O . GLY A 1 118 ? 10.833 9.422 9.415 1.00 93.62 118 GLY A O 1
ATOM 925 N N . SER A 1 119 ? 10.025 8.923 7.383 1.00 93.44 119 SER A N 1
ATOM 926 C CA . SER A 1 119 ? 9.764 10.319 7.044 1.00 93.44 119 SER A CA 1
ATOM 927 C C . SER A 1 119 ? 8.750 10.965 8.007 1.00 93.44 119 SER A C 1
ATOM 929 O O . SER A 1 119 ? 7.790 10.310 8.438 1.00 93.44 119 SER A O 1
ATOM 931 N N . PRO A 1 120 ? 8.884 12.272 8.310 1.00 92.19 120 PRO A N 1
ATOM 932 C CA . PRO A 1 120 ? 7.963 12.963 9.213 1.00 92.19 120 PRO A CA 1
ATOM 933 C C . PRO A 1 120 ? 6.494 12.847 8.787 1.00 92.19 120 PRO A C 1
ATOM 935 O O . PRO A 1 120 ? 5.620 12.598 9.618 1.00 92.19 120 PRO A O 1
ATOM 938 N N . ASP A 1 121 ? 6.222 12.970 7.485 1.00 88.31 121 ASP A N 1
ATOM 939 C CA . ASP A 1 121 ? 4.874 12.852 6.927 1.00 88.31 121 ASP A CA 1
ATOM 940 C C . ASP A 1 121 ? 4.293 11.449 7.152 1.00 88.31 121 ASP A C 1
ATOM 942 O O . ASP A 1 121 ? 3.140 11.316 7.574 1.00 88.31 121 ASP A O 1
ATOM 946 N N . HIS A 1 122 ? 5.089 10.400 6.922 1.00 90.31 122 HIS A N 1
ATOM 947 C CA . HIS A 1 122 ? 4.656 9.022 7.138 1.00 90.31 122 HIS A CA 1
ATOM 948 C C . HIS A 1 122 ? 4.371 8.752 8.620 1.00 90.31 122 HIS A C 1
ATOM 950 O O . HIS A 1 122 ? 3.308 8.231 8.970 1.00 90.31 122 HIS A O 1
ATOM 956 N N . VAL A 1 123 ? 5.277 9.173 9.506 1.00 92.88 123 VAL A N 1
ATOM 957 C CA . VAL A 1 123 ? 5.142 9.010 10.960 1.00 92.88 123 VAL A CA 1
ATOM 958 C C . VAL A 1 123 ? 3.892 9.719 11.485 1.00 92.88 123 VAL A C 1
ATOM 960 O O . VAL A 1 123 ? 3.138 9.141 12.274 1.00 92.88 123 VAL A O 1
ATOM 963 N N . VAL A 1 124 ? 3.607 10.940 11.019 1.00 92.19 124 VAL A N 1
ATOM 964 C CA . VAL A 1 124 ? 2.387 11.678 11.390 1.00 92.19 124 VAL A CA 1
ATOM 965 C C . VAL A 1 124 ? 1.129 10.920 10.965 1.00 92.19 124 VAL A C 1
ATOM 967 O O . VAL A 1 124 ? 0.184 10.803 11.754 1.00 92.19 124 VAL A O 1
ATOM 970 N N . VAL A 1 125 ? 1.107 10.366 9.750 1.00 90.75 125 VAL A N 1
ATOM 971 C CA . VAL A 1 125 ? -0.025 9.563 9.264 1.00 90.75 125 VAL A CA 1
ATOM 972 C C . VAL A 1 125 ? -0.208 8.315 10.124 1.00 90.75 125 VAL A C 1
ATOM 974 O O . VAL A 1 125 ? -1.310 8.077 10.625 1.00 90.75 125 VAL A O 1
ATOM 977 N N . MET A 1 126 ? 0.858 7.556 10.369 1.00 90.19 126 MET A N 1
ATOM 978 C CA . MET A 1 126 ? 0.789 6.335 11.174 1.00 90.19 126 MET A CA 1
ATOM 979 C C . MET A 1 126 ? 0.309 6.622 12.600 1.00 90.19 126 MET A C 1
ATOM 981 O O . MET A 1 126 ? -0.602 5.955 13.096 1.00 90.19 126 MET A O 1
ATOM 985 N N . ASN A 1 127 ? 0.826 7.677 13.232 1.00 90.81 127 ASN A N 1
ATOM 986 C CA . ASN A 1 127 ? 0.393 8.105 14.561 1.00 90.81 127 ASN A CA 1
ATOM 987 C C . ASN A 1 127 ? -1.074 8.545 14.602 1.00 90.81 127 ASN A C 1
ATOM 989 O O . ASN A 1 127 ? -1.768 8.271 15.583 1.00 90.81 127 ASN A O 1
ATOM 993 N N . THR A 1 128 ? -1.560 9.187 13.540 1.00 89.69 128 THR A N 1
ATOM 994 C CA . THR A 1 128 ? -2.950 9.647 13.443 1.00 89.69 128 THR A CA 1
ATOM 995 C C . THR A 1 128 ? -3.924 8.485 13.263 1.00 89.69 128 THR A C 1
ATOM 997 O O . THR A 1 128 ? -4.998 8.481 13.870 1.00 89.69 128 THR A O 1
ATOM 1000 N N . TYR A 1 129 ? -3.575 7.500 12.430 1.00 88.88 129 TYR A N 1
ATOM 1001 C CA . TYR A 1 129 ? -4.509 6.453 12.008 1.00 88.88 129 TYR A CA 1
ATOM 1002 C C . TYR A 1 129 ? -4.401 5.144 12.787 1.00 88.88 129 TYR A C 1
ATOM 1004 O O . TYR A 1 129 ? -5.352 4.361 12.746 1.00 88.88 129 TYR A O 1
ATOM 1012 N N . ARG A 1 130 ? -3.340 4.933 13.581 1.00 87.38 130 ARG A N 1
ATOM 1013 C CA . ARG A 1 130 ? -3.192 3.729 14.424 1.00 87.38 130 ARG A CA 1
ATOM 1014 C C . ARG A 1 130 ? -4.366 3.479 15.380 1.00 87.38 130 ARG A C 1
ATOM 1016 O O . ARG A 1 130 ? -4.628 2.335 15.721 1.00 87.38 130 ARG A O 1
ATOM 1023 N N . SER A 1 131 ? -5.069 4.529 15.818 1.00 89.44 131 SER A N 1
ATOM 1024 C CA . SER A 1 131 ? -6.248 4.438 16.700 1.00 89.44 131 SER A CA 1
ATOM 1025 C C . SER A 1 131 ? -7.585 4.573 15.960 1.00 89.44 131 SER A C 1
ATOM 1027 O O . SER A 1 131 ? -8.653 4.447 16.563 1.00 89.44 131 SER A O 1
ATOM 1029 N N . ARG A 1 132 ? -7.547 4.856 14.653 1.00 92.69 132 ARG A N 1
ATOM 1030 C CA . ARG A 1 132 ? -8.731 5.121 13.818 1.00 92.69 132 ARG A CA 1
ATOM 1031 C C . ARG A 1 132 ? -9.096 3.953 12.913 1.00 92.69 132 ARG A C 1
ATOM 1033 O O . ARG A 1 132 ? -10.081 4.028 12.182 1.00 92.69 132 ARG A O 1
ATOM 1040 N N . GLY A 1 133 ? -8.339 2.870 12.961 1.00 94.50 133 GLY A N 1
ATOM 1041 C CA . GLY A 1 133 ? -8.622 1.677 12.192 1.00 94.50 133 GLY A CA 1
ATOM 1042 C C . GLY A 1 133 ? -7.767 0.504 12.622 1.00 94.50 133 GLY A C 1
ATOM 1043 O O . GLY A 1 133 ? -7.030 0.565 13.602 1.00 94.50 133 GLY A O 1
ATOM 1044 N N . TYR A 1 134 ? -7.889 -0.559 11.845 1.00 96.00 134 TYR A N 1
ATOM 1045 C CA . TYR A 1 134 ? -7.065 -1.745 11.958 1.00 96.00 134 TYR A CA 1
ATOM 1046 C C . TYR A 1 134 ? -6.197 -1.857 10.709 1.00 96.00 134 TYR A C 1
ATOM 1048 O O . TYR A 1 134 ? -6.713 -1.863 9.588 1.00 96.00 134 TYR A O 1
ATOM 1056 N N . LEU A 1 135 ? -4.887 -1.908 10.911 1.00 95.25 135 LEU A N 1
ATOM 1057 C CA . LEU A 1 135 ? -3.882 -2.015 9.866 1.00 95.25 135 LEU A CA 1
ATOM 1058 C C . LEU A 1 135 ? -3.265 -3.410 9.888 1.00 95.25 135 LEU A C 1
ATOM 1060 O O . LEU A 1 135 ? -2.863 -3.899 10.944 1.00 95.25 135 LEU A O 1
ATOM 1064 N N . ARG A 1 136 ? -3.116 -3.998 8.706 1.00 96.50 136 ARG A N 1
ATOM 1065 C CA . ARG A 1 136 ? -2.221 -5.123 8.438 1.00 96.50 136 ARG A CA 1
ATOM 1066 C C . ARG A 1 136 ? -1.109 -4.621 7.528 1.00 96.50 136 ARG A C 1
ATOM 1068 O O . ARG A 1 136 ? -1.393 -3.963 6.532 1.00 96.50 136 ARG A O 1
ATOM 1075 N N . HIS A 1 137 ? 0.135 -4.915 7.864 1.00 96.00 137 HIS A N 1
ATOM 1076 C CA . HIS A 1 137 ? 1.301 -4.516 7.086 1.00 96.00 137 HIS A CA 1
ATOM 1077 C C . HIS A 1 137 ? 2.224 -5.706 6.890 1.00 96.00 137 HIS A C 1
ATOM 1079 O O . HIS A 1 137 ? 2.460 -6.476 7.819 1.00 96.00 137 HIS A O 1
ATOM 1085 N N . ILE A 1 138 ? 2.757 -5.853 5.687 1.00 97.88 138 ILE A N 1
ATOM 1086 C CA . ILE A 1 138 ? 3.784 -6.840 5.391 1.00 97.88 138 ILE A CA 1
ATOM 1087 C C . ILE A 1 138 ? 4.746 -6.283 4.355 1.00 97.88 138 ILE A C 1
ATOM 1089 O O . ILE A 1 138 ? 4.346 -5.535 3.467 1.00 97.88 138 ILE A O 1
ATOM 1093 N N . HIS A 1 139 ? 6.003 -6.692 4.439 1.00 97.88 139 HIS A N 1
ATOM 1094 C CA . HIS A 1 139 ? 6.952 -6.531 3.354 1.00 97.88 139 HIS A CA 1
ATOM 1095 C C . HIS A 1 139 ? 7.769 -7.808 3.186 1.00 97.88 139 HIS A C 1
ATOM 1097 O O . HIS A 1 139 ? 7.984 -8.544 4.148 1.00 97.88 139 HIS A O 1
ATOM 1103 N N . TRP A 1 140 ? 8.185 -8.095 1.958 1.00 98.06 140 TRP A N 1
ATOM 1104 C CA . TRP A 1 140 ? 8.985 -9.273 1.646 1.00 98.06 140 TRP A CA 1
ATOM 1105 C C . TRP A 1 140 ? 9.821 -9.046 0.392 1.00 98.06 140 TRP A C 1
ATOM 1107 O O . TRP A 1 140 ? 9.438 -8.309 -0.519 1.00 98.06 140 TRP A O 1
ATOM 1117 N N . TRP A 1 141 ? 10.964 -9.719 0.338 1.00 97.62 141 TRP A N 1
ATOM 1118 C CA . TRP A 1 141 ? 11.806 -9.752 -0.848 1.00 97.62 141 TRP A CA 1
ATOM 1119 C C . TRP A 1 141 ? 11.269 -10.754 -1.858 1.00 97.62 141 TRP A C 1
ATOM 1121 O O . TRP A 1 141 ? 11.174 -11.949 -1.562 1.00 97.62 141 TRP A O 1
ATOM 1131 N N . GLY A 1 142 ? 10.998 -10.306 -3.078 1.00 96.19 142 GLY A N 1
ATOM 1132 C CA . GLY A 1 142 ? 10.466 -11.167 -4.123 1.00 96.19 142 GLY A CA 1
ATOM 1133 C C . GLY A 1 142 ? 10.544 -10.547 -5.506 1.00 96.19 142 GLY A C 1
ATOM 1134 O O . GLY A 1 142 ? 11.157 -9.506 -5.718 1.00 96.19 142 GLY A O 1
ATOM 1135 N N . ARG A 1 143 ? 9.903 -11.211 -6.464 1.00 94.31 143 ARG A N 1
ATOM 1136 C CA . ARG A 1 143 ? 9.794 -10.728 -7.837 1.00 94.31 143 ARG A CA 1
ATOM 1137 C C . ARG A 1 143 ? 8.402 -10.157 -8.063 1.00 94.31 143 ARG A C 1
ATOM 1139 O O . ARG A 1 143 ? 7.409 -10.855 -7.859 1.00 94.31 143 ARG A O 1
ATOM 1146 N N . HIS A 1 144 ? 8.323 -8.914 -8.524 1.00 93.19 144 HIS A N 1
ATOM 1147 C CA . HIS A 1 144 ? 7.062 -8.359 -9.002 1.00 93.19 144 HIS A CA 1
ATOM 1148 C C . HIS A 1 144 ? 6.792 -8.827 -10.431 1.00 93.19 144 HIS A C 1
ATOM 1150 O O . HIS A 1 144 ? 7.627 -8.672 -11.319 1.00 93.19 144 HIS A O 1
ATOM 1156 N N . ARG A 1 145 ? 5.614 -9.415 -10.640 1.00 91.69 145 ARG A N 1
ATOM 1157 C CA . ARG A 1 145 ? 5.116 -9.835 -11.959 1.00 91.69 145 ARG A CA 1
ATOM 1158 C C . ARG A 1 145 ? 3.922 -8.995 -12.384 1.00 91.69 145 ARG A C 1
ATOM 1160 O O . ARG A 1 145 ? 3.822 -8.581 -13.533 1.00 91.69 145 ARG A O 1
ATOM 1167 N N . SER A 1 146 ? 3.029 -8.735 -11.435 1.00 95.38 146 SER A N 1
ATOM 1168 C CA . SER A 1 146 ? 1.865 -7.889 -11.624 1.00 95.38 146 SER A CA 1
ATOM 1169 C C . SER A 1 146 ? 1.332 -7.378 -10.287 1.00 95.38 146 SER A C 1
ATOM 1171 O O . SER A 1 146 ? 1.594 -7.953 -9.228 1.00 95.38 146 SER A O 1
ATOM 1173 N N . ILE A 1 147 ? 0.537 -6.305 -10.332 1.00 96.62 147 ILE A N 1
ATOM 1174 C CA . ILE A 1 147 ? -0.149 -5.757 -9.152 1.00 96.62 147 ILE A CA 1
ATOM 1175 C C . ILE A 1 147 ? -1.075 -6.810 -8.531 1.00 96.62 147 ILE A C 1
ATOM 1177 O O . ILE A 1 147 ? -1.099 -6.960 -7.309 1.00 96.62 147 ILE A O 1
ATOM 1181 N N . GLY A 1 148 ? -1.830 -7.535 -9.365 1.00 97.12 148 GLY A N 1
ATOM 1182 C CA . GLY A 1 148 ? -2.789 -8.541 -8.911 1.00 97.12 148 GLY A CA 1
ATOM 1183 C C . GLY A 1 148 ? -2.119 -9.694 -8.170 1.00 97.12 148 GLY A C 1
ATOM 1184 O O . GLY A 1 148 ? -2.520 -10.014 -7.053 1.00 97.12 148 GLY A O 1
ATOM 1185 N N . GLU A 1 149 ? -1.054 -10.258 -8.741 1.00 97.69 149 GLU A N 1
ATOM 1186 C CA . GLU A 1 149 ? -0.307 -11.357 -8.119 1.00 97.69 149 GLU A CA 1
ATOM 1187 C C . GLU A 1 149 ? 0.386 -10.924 -6.825 1.00 97.69 149 GLU A C 1
ATOM 1189 O O . GLU A 1 149 ? 0.311 -11.638 -5.825 1.00 97.69 149 GLU A O 1
ATOM 1194 N N . SER A 1 150 ? 1.015 -9.741 -6.804 1.00 97.69 150 SER A N 1
ATOM 1195 C CA . SER A 1 150 ? 1.649 -9.210 -5.590 1.00 97.69 150 SER A CA 1
ATOM 1196 C C . SER A 1 150 ? 0.632 -8.977 -4.467 1.00 97.69 150 SER A C 1
ATOM 1198 O O . SER A 1 150 ? 0.915 -9.279 -3.310 1.00 97.69 150 SER A O 1
ATOM 1200 N N . MET A 1 151 ? -0.569 -8.487 -4.788 1.00 97.56 151 MET A N 1
ATOM 1201 C CA . MET A 1 151 ? -1.644 -8.311 -3.806 1.00 97.56 151 MET A CA 1
ATOM 1202 C C . MET A 1 151 ? -2.229 -9.644 -3.321 1.00 97.56 151 MET A C 1
ATOM 1204 O O . MET A 1 151 ? -2.573 -9.763 -2.144 1.00 97.56 151 MET A O 1
ATOM 1208 N N . ALA A 1 152 ? -2.339 -10.643 -4.200 1.00 97.19 152 ALA A N 1
ATOM 1209 C CA . ALA A 1 152 ? -2.766 -11.992 -3.834 1.00 97.19 152 ALA A CA 1
ATOM 1210 C C . ALA A 1 152 ? -1.751 -12.677 -2.910 1.00 97.19 152 ALA A C 1
ATOM 1212 O O . ALA A 1 152 ? -2.138 -13.285 -1.914 1.00 97.19 152 ALA A O 1
ATOM 1213 N N . GLU A 1 153 ? -0.457 -12.523 -3.192 1.00 97.94 153 GLU A N 1
ATOM 1214 C CA . GLU A 1 153 ? 0.616 -13.009 -2.325 1.00 97.94 153 GLU A CA 1
ATOM 1215 C C . GLU A 1 153 ? 0.599 -12.322 -0.958 1.00 97.94 153 GLU A C 1
ATOM 1217 O O . GLU A 1 153 ? 0.618 -13.004 0.065 1.00 97.94 153 GLU A O 1
ATOM 1222 N N . ALA A 1 154 ? 0.469 -10.992 -0.918 1.00 97.62 154 ALA A N 1
ATOM 1223 C CA . ALA A 1 154 ? 0.349 -10.263 0.343 1.00 97.62 154 ALA A CA 1
ATOM 1224 C C . ALA A 1 154 ? -0.840 -10.757 1.178 1.00 97.62 154 ALA A C 1
ATOM 1226 O O . ALA A 1 154 ? -0.688 -10.999 2.373 1.00 97.62 154 ALA A O 1
ATOM 1227 N N . ARG A 1 155 ? -2.009 -10.966 0.552 1.00 95.00 155 ARG A N 1
ATOM 1228 C CA . ARG A 1 155 ? -3.195 -11.534 1.214 1.00 95.00 155 ARG A CA 1
ATOM 1229 C C . ARG A 1 155 ? -2.888 -12.910 1.804 1.00 95.00 155 ARG A C 1
ATOM 1231 O O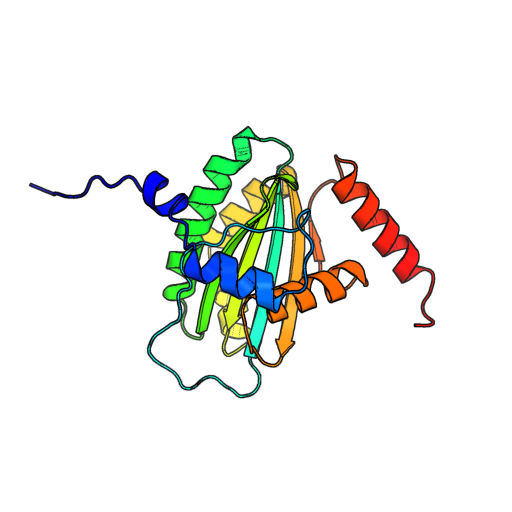 . ARG A 1 155 ? -3.194 -13.111 2.973 1.00 95.00 155 ARG A O 1
ATOM 1238 N N . ARG A 1 156 ? -2.282 -13.823 1.033 1.00 95.38 156 ARG A N 1
ATOM 1239 C CA . ARG A 1 156 ? -1.937 -15.177 1.507 1.00 95.38 156 ARG A CA 1
ATOM 1240 C C . ARG A 1 156 ? -1.020 -15.139 2.724 1.00 95.38 156 ARG A C 1
ATOM 1242 O O . ARG A 1 156 ? -1.347 -15.744 3.736 1.00 95.38 156 ARG A O 1
ATOM 1249 N N . ARG A 1 157 ? 0.082 -14.392 2.643 1.00 96.00 157 ARG A N 1
ATOM 1250 C CA . ARG A 1 157 ? 1.055 -14.253 3.737 1.00 96.00 157 ARG A CA 1
ATOM 1251 C C . ARG A 1 157 ? 0.431 -13.640 4.983 1.00 96.00 157 ARG A C 1
ATOM 1253 O O . ARG A 1 157 ? 0.562 -14.169 6.083 1.00 96.00 157 ARG A O 1
ATOM 1260 N N . LEU A 1 158 ? -0.313 -12.548 4.807 1.00 94.94 158 LEU A N 1
ATOM 1261 C CA . LEU A 1 158 ? -1.028 -11.918 5.907 1.00 94.94 158 LEU A CA 1
ATOM 1262 C C . LEU A 1 158 ? -2.062 -12.878 6.518 1.00 94.94 158 LEU A C 1
ATOM 1264 O O . LEU A 1 158 ? -2.235 -12.882 7.731 1.00 94.94 158 LEU A O 1
ATOM 1268 N N . ASP A 1 159 ? -2.775 -13.685 5.734 1.00 92.38 159 ASP A N 1
ATOM 1269 C CA . ASP A 1 159 ? -3.736 -14.661 6.268 1.00 92.38 159 ASP A CA 1
ATOM 1270 C C . ASP A 1 159 ? -3.038 -15.838 6.975 1.00 92.38 159 ASP A C 1
ATOM 1272 O O . ASP A 1 159 ? -3.587 -16.365 7.942 1.00 92.38 159 ASP A O 1
ATOM 1276 N N . ALA A 1 160 ? -1.813 -16.180 6.565 1.00 92.06 160 ALA A N 1
ATOM 1277 C CA . ALA A 1 160 ? -0.932 -17.143 7.231 1.00 92.06 160 ALA A CA 1
ATOM 1278 C C . ALA A 1 160 ? -0.300 -16.607 8.532 1.00 92.06 160 ALA A C 1
ATOM 1280 O O . ALA A 1 160 ? 0.441 -17.315 9.203 1.00 92.06 160 ALA A O 1
ATOM 1281 N N . GLY A 1 161 ? -0.589 -15.359 8.911 1.00 91.38 161 GLY A N 1
ATOM 1282 C CA . GLY A 1 161 ? -0.073 -14.763 10.142 1.00 91.38 161 GLY A CA 1
ATOM 1283 C C . GLY A 1 161 ? 1.220 -13.969 9.967 1.00 91.38 161 GLY A C 1
ATOM 1284 O O . GLY A 1 161 ? 1.596 -13.262 10.899 1.00 91.38 161 GLY A O 1
ATOM 1285 N N . GLU A 1 162 ? 1.838 -13.954 8.783 1.00 93.44 162 GLU A N 1
ATOM 1286 C CA . GLU A 1 162 ? 3.003 -13.103 8.510 1.00 93.44 162 GLU A CA 1
ATOM 1287 C C . GLU A 1 162 ? 2.638 -11.610 8.597 1.00 93.44 162 GLU A C 1
ATOM 1289 O O . GLU A 1 162 ? 1.491 -11.213 8.378 1.00 93.44 162 GLU A O 1
ATOM 1294 N N . GLY A 1 163 ? 3.625 -10.762 8.893 1.00 93.19 163 GLY A N 1
ATOM 1295 C CA . GLY A 1 163 ? 3.454 -9.309 8.947 1.00 93.19 163 GLY A CA 1
ATOM 1296 C C . GLY A 1 163 ? 2.914 -8.767 10.277 1.00 93.19 163 GLY A C 1
ATOM 1297 O O . GLY A 1 163 ? 2.574 -9.491 11.214 1.00 93.19 163 GLY A O 1
ATOM 1298 N N . ARG A 1 164 ? 2.841 -7.440 10.372 1.00 93.81 164 ARG A N 1
ATOM 1299 C CA . ARG A 1 164 ? 2.476 -6.696 11.583 1.00 93.81 164 ARG A CA 1
ATOM 1300 C C . ARG A 1 164 ? 1.021 -6.249 11.549 1.00 93.81 164 ARG A C 1
ATOM 1302 O O . ARG A 1 164 ? 0.486 -5.901 10.498 1.00 93.81 164 ARG A O 1
ATOM 1309 N N . ARG A 1 165 ? 0.382 -6.235 12.719 1.00 94.00 165 ARG A N 1
ATOM 1310 C CA . ARG A 1 165 ? -0.974 -5.708 12.921 1.00 94.00 165 ARG A CA 1
ATOM 1311 C C . ARG A 1 165 ? -0.907 -4.526 13.869 1.00 94.00 165 ARG A C 1
ATOM 1313 O O . ARG A 1 165 ? -0.213 -4.593 14.880 1.00 94.00 165 ARG A O 1
ATOM 1320 N N . VAL A 1 166 ? -1.631 -3.461 13.552 1.00 93.06 166 VAL A N 1
ATOM 1321 C CA . VAL A 1 166 ? -1.691 -2.251 14.379 1.00 93.06 166 VAL A CA 1
ATOM 1322 C C . VAL A 1 166 ? -3.140 -1.807 14.523 1.00 93.06 166 VAL A C 1
ATOM 1324 O O . VAL A 1 166 ? -3.895 -1.803 13.553 1.00 93.06 166 VAL A O 1
ATOM 1327 N N . GLY A 1 167 ? -3.508 -1.398 15.734 1.00 91.81 167 GLY A N 1
ATOM 1328 C CA . GLY A 1 167 ? -4.840 -0.893 16.054 1.00 91.81 167 GLY A CA 1
ATOM 1329 C C . GLY A 1 167 ? -5.761 -1.939 16.677 1.00 91.81 167 GLY A C 1
ATOM 1330 O O . GLY A 1 167 ? -5.469 -3.135 16.721 1.00 91.81 167 GLY A O 1
ATOM 1331 N N . GLU A 1 168 ? -6.886 -1.465 17.205 1.00 90.56 168 GLU A N 1
ATOM 1332 C CA . GLU A 1 168 ? -7.832 -2.303 17.937 1.00 90.56 168 GLU A CA 1
ATOM 1333 C C . GLU A 1 168 ? -8.746 -3.098 16.986 1.00 90.56 168 GLU A C 1
ATOM 1335 O O . GLU A 1 168 ? -9.312 -2.538 16.041 1.00 90.56 168 GLU A O 1
ATOM 1340 N N . PRO A 1 169 ? -8.989 -4.392 17.248 1.00 91.75 169 PRO A N 1
ATOM 1341 C CA . PRO A 1 169 ? -9.876 -5.245 16.457 1.00 91.75 169 PRO A CA 1
ATOM 1342 C C . PRO A 1 169 ? -11.360 -4.945 16.753 1.00 91.75 169 PRO A C 1
ATOM 1344 O O . PRO A 1 169 ? -12.092 -5.743 17.347 1.00 91.75 169 PRO A O 1
ATOM 1347 N N . ARG A 1 170 ? -11.838 -3.754 16.388 1.00 90.88 170 ARG A N 1
ATOM 1348 C CA . ARG A 1 170 ? -13.176 -3.300 16.806 1.00 90.88 170 ARG A CA 1
ATOM 1349 C C . ARG A 1 170 ? -14.319 -4.003 16.094 1.00 90.88 170 ARG A C 1
ATOM 1351 O O . ARG A 1 170 ? -15.362 -4.205 16.711 1.00 90.88 170 ARG A O 1
ATOM 1358 N N . ASP A 1 171 ? -14.142 -4.389 14.836 1.00 89.81 171 ASP A N 1
ATOM 1359 C CA . ASP A 1 171 ? -15.197 -5.016 14.043 1.00 89.81 171 ASP A CA 1
ATOM 1360 C C . ASP A 1 171 ? -14.970 -6.512 13.797 1.00 89.81 171 ASP A C 1
ATOM 1362 O O . ASP A 1 171 ? -13.923 -7.083 14.107 1.00 89.81 171 ASP A O 1
ATOM 1366 N N . ARG A 1 172 ? -15.995 -7.168 13.242 1.00 91.06 172 ARG A N 1
ATOM 1367 C CA . ARG A 1 172 ? -15.966 -8.612 12.977 1.00 91.06 172 ARG A CA 1
ATOM 1368 C C . ARG A 1 172 ? -14.842 -9.018 12.025 1.00 91.06 172 ARG A C 1
ATOM 1370 O O . ARG A 1 172 ? -14.353 -10.135 12.149 1.00 91.06 172 ARG A O 1
ATOM 1377 N N . TRP A 1 173 ? -14.452 -8.157 11.087 1.00 90.94 173 TRP A N 1
ATOM 1378 C CA . TRP A 1 173 ? -13.386 -8.475 10.141 1.00 90.94 173 TRP A CA 1
ATOM 1379 C C . TRP A 1 173 ? -12.032 -8.509 10.859 1.00 90.94 173 TRP A C 1
ATOM 1381 O O . TRP A 1 173 ? -11.326 -9.510 10.765 1.00 90.94 173 TRP A O 1
ATOM 1391 N N . ALA A 1 174 ? -11.725 -7.485 11.658 1.00 92.81 174 ALA A N 1
ATOM 1392 C CA . ALA A 1 174 ? -10.460 -7.404 12.388 1.00 92.81 174 ALA A CA 1
ATOM 1393 C C . ALA A 1 174 ? -10.346 -8.468 13.497 1.00 92.81 174 ALA A C 1
ATOM 1395 O O . ALA A 1 174 ? -9.284 -9.053 13.691 1.00 92.81 174 ALA A O 1
ATOM 1396 N N . ARG A 1 175 ? -11.451 -8.786 14.190 1.00 94.19 175 ARG A N 1
ATOM 1397 C CA . ARG A 1 175 ? -11.471 -9.870 15.195 1.00 94.19 175 ARG A CA 1
ATOM 1398 C C . ARG A 1 175 ? -11.221 -11.240 14.576 1.00 94.19 175 ARG A C 1
ATOM 1400 O O . ARG A 1 175 ? -10.473 -12.027 15.141 1.00 94.19 175 ARG A O 1
ATOM 1407 N N . ARG A 1 176 ? -11.819 -11.516 13.411 1.00 92.19 176 ARG A N 1
ATOM 1408 C CA . ARG A 1 176 ? -11.564 -12.761 12.670 1.00 92.19 176 ARG A CA 1
ATOM 1409 C C . ARG A 1 176 ? -10.104 -12.864 12.240 1.00 92.19 176 ARG A C 1
ATOM 1411 O O . ARG A 1 176 ? -9.547 -13.952 12.304 1.00 92.19 176 ARG A O 1
ATOM 1418 N N . ASP A 1 177 ? -9.487 -11.753 11.837 1.00 92.62 177 ASP A N 1
ATOM 1419 C CA . ASP A 1 177 ? -8.062 -11.745 11.501 1.00 92.62 177 ASP A CA 1
ATOM 1420 C C . ASP A 1 177 ? -7.186 -12.126 12.697 1.00 92.62 177 ASP A C 1
ATOM 1422 O O . ASP A 1 177 ? -6.375 -13.042 12.597 1.00 92.62 177 ASP A O 1
ATOM 1426 N N . GLN A 1 178 ? -7.414 -11.506 13.858 1.00 89.12 178 GLN A N 1
ATOM 1427 C CA . GLN A 1 178 ? -6.676 -11.849 15.075 1.00 89.12 178 GLN A CA 1
ATOM 1428 C C . GLN A 1 178 ? -6.894 -13.296 15.528 1.00 89.12 178 GLN A C 1
ATOM 1430 O O . GLN A 1 178 ? -5.952 -13.948 15.968 1.00 89.12 178 GLN A O 1
ATOM 1435 N N . GLN 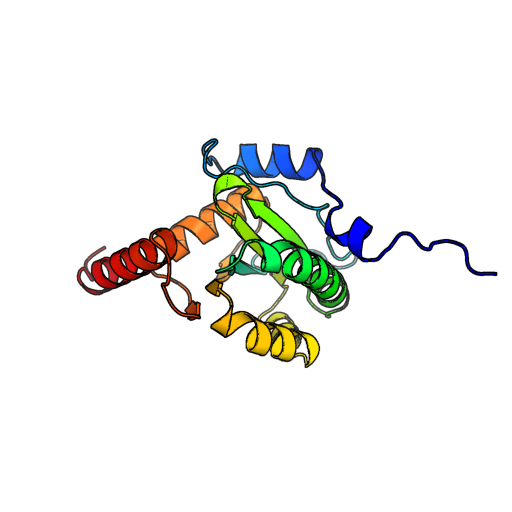A 1 179 ? -8.115 -13.820 15.404 1.00 90.00 179 GLN A N 1
ATOM 1436 C CA . GLN A 1 179 ? -8.401 -15.221 15.723 1.00 90.00 179 GLN A CA 1
ATOM 1437 C C . GLN A 1 179 ? -7.624 -16.179 14.815 1.00 90.00 179 GLN A C 1
ATOM 1439 O O . GLN A 1 179 ? -7.078 -17.165 15.305 1.00 90.00 179 GLN A O 1
ATOM 1444 N N . ARG A 1 180 ? -7.518 -15.872 13.514 1.00 87.00 180 ARG A N 1
ATOM 1445 C CA . ARG A 1 180 ? -6.678 -16.648 12.589 1.00 87.00 180 ARG A CA 1
ATOM 1446 C C . ARG A 1 180 ? -5.210 -16.612 12.994 1.00 87.00 180 ARG A C 1
ATOM 1448 O O . ARG A 1 180 ? -4.578 -17.659 12.995 1.00 87.00 180 ARG A O 1
ATOM 1455 N N . MET A 1 181 ? -4.690 -15.447 13.387 1.00 84.56 181 MET A N 1
ATOM 1456 C CA . MET A 1 181 ? -3.311 -15.337 13.877 1.00 84.56 181 MET A CA 1
ATOM 1457 C C . MET A 1 181 ? -3.064 -16.193 15.119 1.00 84.56 181 MET A C 1
ATOM 1459 O O . MET A 1 181 ? -2.061 -16.894 15.183 1.00 84.56 181 MET A O 1
ATOM 1463 N N . ALA A 1 182 ? -3.973 -16.144 16.096 1.00 83.25 182 ALA A N 1
ATOM 1464 C CA . ALA A 1 182 ? -3.855 -16.943 17.311 1.00 83.25 182 ALA A CA 1
ATOM 1465 C C . ALA A 1 182 ? -3.897 -18.449 17.000 1.00 83.25 182 ALA A C 1
ATOM 1467 O O . ALA A 1 182 ? -3.118 -19.212 17.565 1.00 83.25 182 ALA A O 1
ATOM 1468 N N . GLY A 1 183 ? -4.757 -18.863 16.063 1.00 80.44 183 GLY A N 1
ATOM 1469 C CA . GLY A 1 183 ? -4.806 -20.240 15.571 1.00 80.44 183 GLY A CA 1
ATOM 1470 C C . GLY A 1 183 ? -3.516 -20.671 14.869 1.00 80.44 183 GLY A C 1
ATOM 1471 O O . GLY A 1 183 ? -2.989 -21.727 15.192 1.00 80.44 183 GLY A O 1
ATOM 1472 N N . ALA A 1 184 ? -2.967 -19.837 13.980 1.00 76.44 184 ALA A N 1
ATOM 1473 C CA . ALA A 1 184 ? -1.711 -20.117 13.277 1.00 76.44 184 ALA A CA 1
ATOM 1474 C C . ALA A 1 184 ? -0.506 -20.201 14.231 1.00 76.44 184 ALA A C 1
ATOM 1476 O O . ALA A 1 184 ? 0.342 -21.068 14.078 1.00 76.44 184 ALA A O 1
ATOM 1477 N N . ALA A 1 185 ? -0.454 -19.351 15.262 1.00 70.75 185 ALA A N 1
ATOM 1478 C CA . ALA A 1 185 ? 0.587 -19.421 16.290 1.00 70.75 185 ALA A CA 1
ATOM 1479 C C . ALA A 1 185 ? 0.480 -20.672 17.182 1.00 70.75 185 ALA A C 1
ATOM 1481 O O . ALA A 1 185 ? 1.464 -21.070 17.800 1.00 70.75 185 ALA A O 1
ATOM 1482 N N . SER A 1 186 ? -0.710 -21.277 17.264 1.00 68.25 186 SER A N 1
ATOM 1483 C CA . SER A 1 186 ? -0.972 -22.469 18.078 1.00 68.25 186 SER A CA 1
ATOM 1484 C C . SER A 1 186 ? -0.712 -23.785 17.330 1.00 68.25 186 SER A C 1
ATOM 1486 O O . SER A 1 186 ? -0.711 -24.836 17.964 1.00 68.25 186 SER A O 1
ATOM 1488 N N . ASP A 1 187 ? -0.486 -23.740 16.012 1.00 60.69 187 ASP A N 1
ATOM 1489 C CA . ASP A 1 187 ? -0.210 -24.903 15.158 1.00 60.69 187 ASP A CA 1
ATOM 1490 C C . ASP A 1 187 ? 1.124 -24.713 14.402 1.00 60.69 187 ASP A C 1
ATOM 1492 O O . ASP A 1 187 ? 1.132 -24.335 13.229 1.00 60.69 187 ASP A O 1
ATOM 1496 N N . PRO A 1 188 ? 2.281 -24.926 15.062 1.00 54.09 188 PRO A N 1
ATOM 1497 C CA . PRO A 1 188 ? 3.601 -24.681 14.475 1.00 54.09 188 PRO A CA 1
ATOM 1498 C C . PRO A 1 188 ? 4.036 -25.730 13.428 1.00 54.09 188 PRO A C 1
ATOM 1500 O O . PRO A 1 188 ? 5.197 -25.733 13.028 1.00 54.09 188 PRO A O 1
ATOM 1503 N N . ALA A 1 189 ? 3.150 -26.639 13.002 1.00 53.84 189 ALA A N 1
ATOM 1504 C CA . ALA A 1 189 ? 3.479 -27.803 12.172 1.00 53.84 189 ALA A CA 1
ATOM 1505 C C . ALA A 1 189 ? 3.032 -27.698 10.694 1.00 53.84 189 ALA A C 1
ATOM 1507 O O . ALA A 1 189 ? 2.812 -28.726 10.048 1.00 53.84 189 ALA A O 1
ATOM 1508 N N . ARG A 1 190 ? 2.913 -26.486 10.135 1.00 49.41 190 ARG A N 1
ATOM 1509 C CA . ARG A 1 190 ? 2.678 -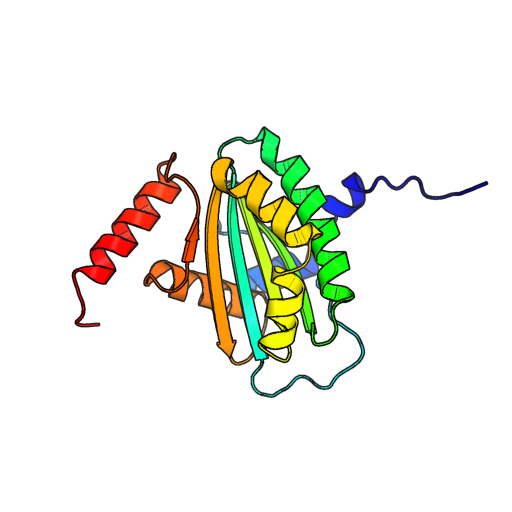26.262 8.695 1.00 49.41 190 ARG A CA 1
ATOM 1510 C C . ARG A 1 190 ? 3.745 -25.405 8.039 1.00 49.41 190 ARG A C 1
ATOM 1512 O O . ARG A 1 190 ? 4.125 -24.380 8.641 1.00 49.41 190 ARG A O 1
#